Protein AF-0000000083428764 (afdb_homodimer)

Solvent-accessible surface area (backbone atoms only — not comparable to full-atom values): 16759 Å² total; per-residue (Å²): 118,67,63,62,53,50,49,50,55,54,55,62,46,47,34,44,53,50,34,41,44,72,52,39,42,38,77,45,76,45,67,37,48,21,37,23,66,87,38,45,54,89,54,87,57,80,51,72,63,34,24,31,37,29,37,24,32,53,32,72,73,62,64,59,83,54,68,11,30,37,31,34,25,46,27,56,55,39,64,92,36,73,42,70,32,27,31,64,40,44,50,76,36,50,34,50,41,91,84,68,46,79,39,74,29,50,70,27,18,24,32,39,35,33,69,19,68,90,59,37,90,34,24,80,74,72,41,64,40,42,48,52,33,51,51,26,34,46,47,26,33,64,28,52,73,93,62,46,43,76,51,68,63,54,71,59,87,86,61,53,104,119,65,63,61,54,49,50,51,54,52,53,63,45,46,35,45,53,48,34,39,44,73,52,37,41,40,76,44,74,46,67,37,47,19,37,22,66,87,39,44,55,90,54,89,56,79,52,71,63,34,24,31,36,30,37,23,33,52,32,73,73,62,63,59,83,54,67,13,30,39,30,35,24,47,28,57,54,38,66,94,36,73,40,70,31,29,30,65,40,43,51,74,34,49,34,51,40,92,85,66,46,78,39,74,29,50,69,25,19,25,32,38,35,34,69,18,69,91,58,36,92,32,24,79,75,72,40,66,40,41,47,52,32,51,51,25,33,44,47,26,33,65,29,52,74,92,63,47,44,76,51,69,63,54,70,59,85,87,59,53,103

Structure (mmCIF, N/CA/C/O backbone):
data_AF-0000000083428764-model_v1
#
loop_
_entity.id
_entity.type
_entity.pdbx_description
1 polymer 'Mitochondrial inner membrane protease subunit'
#
loop_
_atom_site.group_PDB
_atom_site.id
_atom_site.type_symbol
_atom_site.label_atom_id
_atom_site.label_alt_id
_atom_site.label_comp_id
_atom_site.label_asym_id
_atom_site.label_entity_id
_atom_site.label_seq_id
_atom_site.pdbx_PDB_ins_code
_atom_site.Cartn_x
_atom_site.Cartn_y
_atom_site.Cartn_z
_atom_site.occupancy
_atom_site.B_iso_or_equiv
_atom_site.auth_seq_id
_atom_site.auth_comp_id
_atom_site.auth_asym_id
_atom_site.auth_atom_id
_atom_site.pdbx_PDB_model_num
ATOM 1 N N . MET A 1 1 ? 41.969 14.508 -9.75 1 57.12 1 MET A N 1
ATOM 2 C CA . MET A 1 1 ? 41.812 13.211 -9.102 1 57.12 1 MET A CA 1
ATOM 3 C C . MET A 1 1 ? 40.844 13.305 -7.93 1 57.12 1 MET A C 1
ATOM 5 O O . MET A 1 1 ? 40.156 12.328 -7.605 1 57.12 1 MET A O 1
ATOM 9 N N . GLY A 1 2 ? 40.688 14.539 -7.293 1 64.94 2 GLY A N 1
ATOM 10 C CA . GLY A 1 2 ? 39.969 14.891 -6.07 1 64.94 2 GLY A CA 1
ATOM 11 C C . GLY A 1 2 ? 38.469 14.945 -6.246 1 64.94 2 GLY A C 1
ATOM 12 O O . GLY A 1 2 ? 37.719 14.461 -5.395 1 64.94 2 GLY A O 1
ATOM 13 N N . VAL A 1 3 ? 38.125 15.406 -7.422 1 78.5 3 VAL A N 1
ATOM 14 C CA . VAL A 1 3 ? 36.719 15.641 -7.695 1 78.5 3 VAL A CA 1
ATOM 15 C C . VAL A 1 3 ? 36 14.312 -7.922 1 78.5 3 VAL A C 1
ATOM 17 O O . VAL A 1 3 ? 34.906 14.078 -7.387 1 78.5 3 VAL A O 1
ATOM 20 N N . TRP A 1 4 ? 36.688 13.438 -8.625 1 79.12 4 TRP A N 1
ATO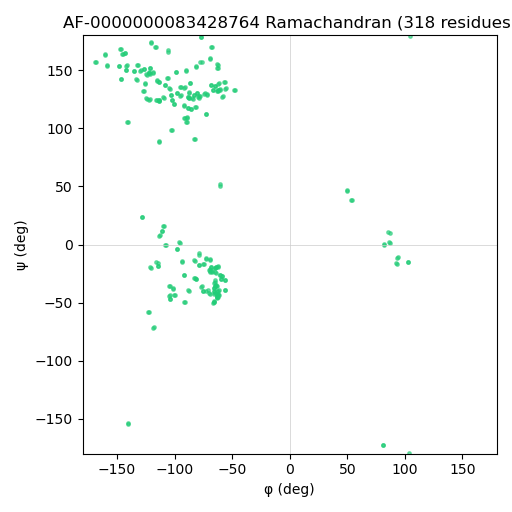M 21 C CA . TRP A 1 4 ? 36.094 12.141 -8.938 1 79.12 4 TRP A CA 1
ATOM 22 C C . TRP A 1 4 ? 35.875 11.312 -7.668 1 79.12 4 TRP A C 1
ATOM 24 O O . TRP A 1 4 ? 34.875 10.617 -7.523 1 79.12 4 TRP A O 1
ATOM 34 N N . GLN A 1 5 ? 36.844 11.367 -6.773 1 75.56 5 GLN A N 1
ATOM 35 C CA . GLN A 1 5 ? 36.75 10.633 -5.52 1 75.56 5 GLN A CA 1
ATOM 36 C C . GLN A 1 5 ? 35.594 11.164 -4.66 1 75.56 5 GLN A C 1
ATOM 38 O O . GLN A 1 5 ? 34.906 10.391 -4.012 1 75.56 5 GLN A O 1
ATOM 43 N N . ASN A 1 6 ? 35.438 12.523 -4.789 1 76.62 6 ASN A N 1
ATOM 44 C CA . ASN A 1 6 ? 34.344 13.109 -4.023 1 76.62 6 ASN A CA 1
ATOM 45 C C . ASN A 1 6 ? 32.969 12.734 -4.602 1 76.62 6 ASN A C 1
ATOM 47 O O . ASN A 1 6 ? 32.031 12.453 -3.855 1 76.62 6 ASN A O 1
ATOM 51 N N . VAL A 1 7 ? 32.938 12.734 -5.902 1 78.12 7 VAL A N 1
ATOM 52 C CA . VAL A 1 7 ? 31.688 12.367 -6.57 1 78.12 7 VAL A CA 1
ATOM 53 C C . VAL A 1 7 ? 31.328 10.922 -6.238 1 78.12 7 VAL A C 1
ATOM 55 O O . VAL A 1 7 ? 30.172 10.609 -5.953 1 78.12 7 VAL A O 1
ATOM 58 N N . ALA A 1 8 ? 32.344 10.109 -6.297 1 72.69 8 ALA A N 1
ATOM 59 C CA . ALA A 1 8 ? 32.125 8.695 -5.988 1 72.69 8 ALA A CA 1
ATOM 60 C C . ALA A 1 8 ? 31.656 8.523 -4.547 1 72.69 8 ALA A C 1
ATOM 62 O O . ALA A 1 8 ? 30.781 7.695 -4.27 1 72.69 8 ALA A O 1
ATOM 63 N N . LYS A 1 9 ? 32.25 9.234 -3.639 1 74.38 9 LYS A N 1
ATOM 64 C CA . LYS A 1 9 ? 31.844 9.156 -2.238 1 74.38 9 LYS A CA 1
ATOM 65 C C . LYS A 1 9 ? 30.391 9.586 -2.059 1 74.38 9 LYS A C 1
ATOM 67 O O . LYS A 1 9 ? 29.625 8.953 -1.32 1 74.38 9 LYS A O 1
ATOM 72 N N . VAL A 1 10 ? 30.031 10.672 -2.734 1 77.25 10 VAL A N 1
ATOM 73 C CA . VAL A 1 10 ? 28.656 11.18 -2.652 1 77.25 10 VAL A CA 1
ATOM 74 C C . VAL A 1 10 ? 27.703 10.172 -3.283 1 77.25 10 VAL A C 1
ATOM 76 O O . VAL A 1 10 ? 26.625 9.922 -2.748 1 77.25 10 VAL A O 1
ATOM 79 N N . ALA A 1 11 ? 28.125 9.57 -4.309 1 79.56 11 ALA A N 1
ATOM 80 C CA . ALA A 1 11 ? 27.297 8.602 -5.023 1 79.56 11 ALA A CA 1
ATOM 81 C C . ALA A 1 11 ? 27 7.383 -4.148 1 79.56 11 ALA A C 1
ATOM 83 O O . ALA A 1 11 ? 25.938 6.785 -4.238 1 79.56 11 ALA A O 1
ATOM 84 N N . LEU A 1 12 ? 27.953 7.066 -3.299 1 78.31 12 LEU A N 1
ATOM 85 C CA . LEU A 1 12 ? 27.781 5.902 -2.432 1 78.31 12 LEU A CA 1
ATOM 86 C C . LEU A 1 12 ? 26.703 6.156 -1.385 1 78.31 12 LEU A C 1
ATOM 88 O O . LEU A 1 12 ? 26.125 5.211 -0.84 1 78.31 12 LEU A O 1
ATOM 92 N N . TRP A 1 13 ? 26.422 7.484 -1.131 1 83.75 13 TRP A N 1
ATOM 93 C CA . TRP A 1 13 ? 25.391 7.832 -0.153 1 83.75 13 TRP A CA 1
ATOM 94 C C . TRP A 1 13 ? 24 7.777 -0.78 1 83.75 13 TRP A C 1
ATOM 96 O O . TRP A 1 13 ? 23 7.734 -0.07 1 83.75 13 TRP A O 1
ATOM 106 N N . LEU A 1 14 ? 23.938 7.727 -2.018 1 86 14 LEU A N 1
ATOM 107 C CA . LEU A 1 14 ? 22.656 7.773 -2.725 1 86 14 LEU A CA 1
ATOM 108 C C . LEU A 1 14 ? 21.797 6.566 -2.371 1 86 14 LEU A C 1
ATOM 110 O O . LEU A 1 14 ? 20.641 6.719 -1.986 1 86 14 LEU A O 1
ATOM 114 N N . PRO A 1 15 ? 22.453 5.371 -2.379 1 85.25 15 PRO A N 1
ATOM 115 C CA . PRO A 1 15 ? 21.641 4.223 -2.004 1 85.25 15 PRO A CA 1
ATOM 116 C C . PRO A 1 15 ? 21.141 4.301 -0.562 1 85.25 15 PRO A C 1
ATOM 118 O O . PRO A 1 15 ? 20.016 3.865 -0.268 1 85.25 15 PRO A O 1
ATOM 121 N N . VAL A 1 16 ? 21.859 4.793 0.288 1 85.69 16 VAL A N 1
ATOM 122 C CA . VAL A 1 16 ? 21.453 4.941 1.685 1 85.69 16 VAL A CA 1
ATOM 123 C C . VAL A 1 16 ? 20.297 5.93 1.789 1 85.69 16 VAL A C 1
ATOM 125 O O . VAL A 1 16 ? 19.312 5.66 2.475 1 85.69 16 VAL A O 1
ATOM 128 N N . GLY A 1 17 ? 20.453 7.047 1.168 1 89 17 GLY A N 1
ATOM 129 C CA . GLY A 1 17 ? 19.375 8.031 1.159 1 89 17 GLY A CA 1
ATOM 130 C C . GLY A 1 17 ? 18.062 7.484 0.621 1 89 17 GLY A C 1
ATOM 131 O O . GLY A 1 17 ? 17 7.715 1.202 1 89 17 GLY A O 1
ATOM 132 N N . VAL A 1 18 ? 18.172 6.695 -0.367 1 88 18 VAL A N 1
ATOM 133 C CA . VAL A 1 18 ? 17 6.105 -0.979 1 88 18 VAL A CA 1
ATOM 134 C C . VAL A 1 18 ? 16.375 5.09 -0.026 1 88 18 VAL A C 1
ATOM 136 O O . VAL A 1 18 ? 15.148 5.016 0.099 1 88 18 VAL A O 1
ATOM 139 N N . THR A 1 19 ? 17.219 4.332 0.576 1 86.62 19 THR A N 1
ATOM 140 C CA . THR A 1 19 ? 16.75 3.326 1.52 1 86.62 19 THR A CA 1
ATOM 141 C C . THR A 1 19 ? 16.031 3.988 2.697 1 86.62 19 THR A C 1
ATOM 143 O O . THR A 1 19 ? 14.938 3.572 3.08 1 86.62 19 THR A O 1
ATOM 146 N N . VAL A 1 20 ? 16.578 4.988 3.215 1 89.5 20 VAL A N 1
ATOM 147 C CA . VAL A 1 20 ? 15.992 5.691 4.348 1 89.5 20 VAL A CA 1
ATOM 148 C C . VAL A 1 20 ? 14.672 6.336 3.922 1 89.5 20 VAL A C 1
ATOM 150 O O . VAL A 1 20 ? 13.672 6.238 4.633 1 89.5 20 VAL A O 1
ATOM 153 N N . ASN A 1 21 ? 14.641 6.902 2.771 1 88.75 21 ASN A N 1
ATOM 154 C CA . ASN A 1 21 ? 13.438 7.535 2.238 1 88.75 21 ASN A CA 1
ATOM 155 C C . ASN A 1 21 ? 12.328 6.512 1.998 1 88.75 21 ASN A C 1
ATOM 157 O O . ASN A 1 21 ? 11.148 6.793 2.246 1 88.75 21 ASN A O 1
ATOM 161 N N . ALA A 1 22 ? 12.742 5.379 1.607 1 84.81 22 ALA A N 1
ATOM 162 C CA . ALA A 1 22 ? 11.773 4.363 1.211 1 84.81 22 ALA A CA 1
ATOM 163 C C . ALA A 1 22 ? 11.219 3.623 2.428 1 84.81 22 ALA A C 1
ATOM 165 O O . ALA A 1 22 ? 10.047 3.244 2.455 1 84.81 22 ALA A O 1
ATOM 166 N N . LEU A 1 23 ? 12.039 3.52 3.521 1 86.75 23 LEU A N 1
ATOM 167 C CA . LEU A 1 23 ? 11.656 2.557 4.547 1 86.75 23 LEU A CA 1
ATOM 168 C C . LEU A 1 23 ? 11.453 3.246 5.891 1 86.75 23 LEU A C 1
ATOM 170 O O . LEU A 1 23 ? 10.82 2.688 6.793 1 86.75 23 LEU A O 1
ATOM 174 N N . VAL A 1 24 ? 11.977 4.367 6.055 1 91.56 24 VAL A N 1
ATOM 175 C CA . VAL A 1 24 ? 11.992 4.918 7.406 1 91.56 24 VAL A CA 1
ATOM 176 C C . VAL A 1 24 ? 11.195 6.223 7.441 1 91.56 24 VAL A C 1
ATOM 178 O O . VAL A 1 24 ? 10.102 6.27 8.008 1 91.56 24 VAL A O 1
ATOM 181 N N . VAL A 1 25 ? 11.766 7.25 6.828 1 94.12 25 VAL A N 1
ATOM 182 C CA . VAL A 1 25 ? 11.125 8.562 6.832 1 94.12 25 VAL A CA 1
ATOM 183 C C . VAL A 1 25 ? 11.18 9.172 5.434 1 94.12 25 VAL A C 1
ATOM 185 O O . VAL A 1 25 ? 12.109 8.898 4.672 1 94.12 25 VAL A O 1
ATOM 188 N N . SER A 1 26 ? 10.188 9.961 5.109 1 94.69 26 SER A N 1
ATOM 189 C CA . SER A 1 26 ? 10.172 10.688 3.844 1 94.69 26 SER A CA 1
ATOM 190 C C . SER A 1 26 ? 9.516 12.055 4 1 94.69 26 SER A C 1
ATOM 192 O O . SER A 1 26 ? 8.953 12.359 5.055 1 94.69 26 SER A O 1
ATOM 194 N N . LEU A 1 27 ? 9.742 12.883 3.043 1 94.31 27 LEU A N 1
ATOM 195 C CA . LEU A 1 27 ? 9.094 14.188 2.971 1 94.31 27 LEU A CA 1
ATOM 196 C C . LEU A 1 27 ? 8.023 14.203 1.886 1 94.31 27 LEU A C 1
ATOM 198 O O . LEU A 1 27 ? 8.18 13.578 0.838 1 94.31 27 LEU A O 1
ATOM 202 N N . ALA A 1 28 ? 6.969 14.906 2.201 1 94.5 28 ALA A N 1
A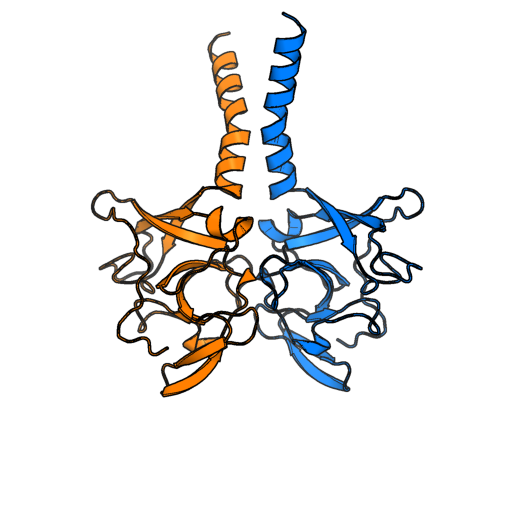TOM 203 C CA . ALA A 1 28 ? 5.91 15.039 1.199 1 94.5 28 ALA A CA 1
ATOM 204 C C . ALA A 1 28 ? 5.305 16.438 1.22 1 94.5 28 ALA A C 1
ATOM 206 O O . ALA A 1 28 ? 5.301 17.109 2.258 1 94.5 28 ALA A O 1
ATOM 207 N N . SER A 1 29 ? 4.848 16.828 0.054 1 94.81 29 SER A N 1
ATOM 208 C CA . SER A 1 29 ? 4.105 18.078 -0.072 1 94.81 29 SER A CA 1
ATOM 209 C C . SER A 1 29 ? 2.6 17.828 0.005 1 94.81 29 SER A C 1
ATOM 211 O O . SER A 1 29 ? 2.09 16.875 -0.58 1 94.81 29 SER A O 1
ATOM 213 N N . VAL A 1 30 ? 1.971 18.609 0.714 1 92.88 30 VAL A N 1
ATOM 214 C CA . VAL A 1 30 ? 0.531 18.453 0.893 1 92.88 30 VAL A CA 1
ATOM 215 C C . VAL A 1 30 ? -0.21 19.484 0.029 1 92.88 30 VAL A C 1
ATOM 217 O O . VAL A 1 30 ? 0.112 20.672 0.048 1 92.88 30 VAL A O 1
ATOM 220 N N . LYS A 1 31 ? -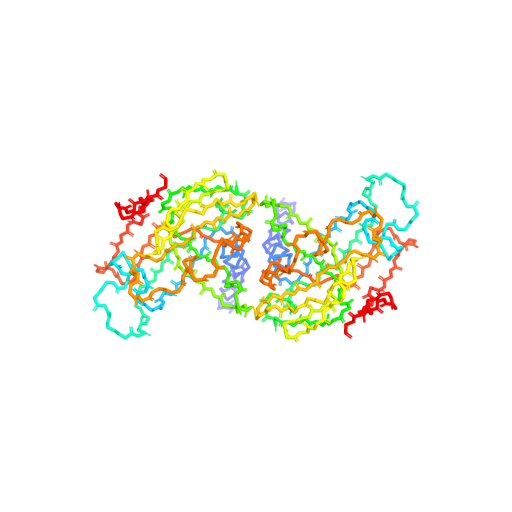1.105 18.969 -0.701 1 90.81 31 LYS A N 1
ATOM 221 C CA . LYS A 1 31 ? -1.935 19.828 -1.54 1 90.81 31 LYS A CA 1
ATOM 222 C C . LYS A 1 31 ? -3.389 19.812 -1.077 1 90.81 31 LYS A C 1
ATOM 224 O O . LYS A 1 31 ? -3.916 18.766 -0.708 1 90.81 31 LYS A O 1
ATOM 229 N N . GLY A 1 32 ? -3.977 20.969 -1.118 1 88.31 32 GLY A N 1
ATOM 230 C CA . GLY A 1 32 ? -5.41 21.031 -0.88 1 88.31 32 GLY A CA 1
ATOM 231 C C . GLY A 1 32 ? -5.766 21.547 0.498 1 88.31 32 GLY A C 1
ATOM 232 O O . GLY A 1 32 ? -4.879 21.891 1.284 1 88.31 32 GLY A O 1
ATOM 233 N N . ARG A 1 33 ? -7.152 21.625 0.799 1 90.88 33 ARG A N 1
ATOM 234 C CA . ARG A 1 33 ? -7.652 22.266 2.008 1 90.88 33 ARG A CA 1
ATOM 235 C C . ARG A 1 33 ? -8.297 21.25 2.943 1 90.88 33 ARG A C 1
ATOM 237 O O . ARG A 1 33 ? -8.844 21.625 3.984 1 90.88 33 ARG A O 1
ATOM 244 N N . SER A 1 34 ? -8.164 20.016 2.59 1 92 34 SER A N 1
ATOM 245 C CA . SER A 1 34 ? -8.961 19.016 3.279 1 92 34 SER A CA 1
ATOM 246 C C . SER A 1 34 ? -8.531 18.875 4.738 1 92 34 SER A C 1
ATOM 248 O O . SER A 1 34 ? -9.328 18.453 5.582 1 92 34 SER A O 1
ATOM 250 N N . MET A 1 35 ? -7.309 19.25 5.047 1 94.69 35 MET A N 1
ATOM 251 C CA . MET A 1 35 ? -6.801 19.047 6.398 1 94.69 35 MET A CA 1
ATOM 252 C C . MET A 1 35 ? -6.66 20.375 7.137 1 94.69 35 MET A C 1
ATOM 254 O O . MET A 1 35 ? -5.98 20.453 8.164 1 94.69 35 MET A O 1
ATOM 258 N N . GLN A 1 36 ? -7.281 21.391 6.633 1 92.5 36 GLN A N 1
ATOM 259 C CA . GLN A 1 36 ? -7.285 22.672 7.34 1 92.5 36 GLN A CA 1
ATOM 260 C C . GLN A 1 36 ? -8.102 22.578 8.625 1 92.5 36 GLN A C 1
ATOM 262 O O . GLN A 1 36 ? -9.117 21.875 8.68 1 92.5 36 GLN A O 1
ATOM 267 N N . PRO A 1 37 ? -7.602 23.156 9.703 1 91.94 37 PRO A N 1
ATOM 268 C CA . PRO A 1 37 ? -6.5 24.109 9.773 1 91.94 37 PRO A CA 1
ATOM 269 C C . PRO A 1 37 ? -5.164 23.453 10.133 1 91.94 37 PRO A C 1
ATOM 271 O O . PRO A 1 37 ? -4.145 24.141 10.227 1 91.94 37 PRO A O 1
ATOM 274 N N . VAL A 1 38 ? -5.141 22.188 10.406 1 91.06 38 VAL A N 1
ATOM 275 C CA . VAL A 1 38 ? -3.928 21.531 10.875 1 91.06 38 VAL A CA 1
ATOM 276 C C . VAL A 1 38 ? -2.838 21.625 9.812 1 91.06 38 VAL A C 1
ATOM 278 O O . VAL A 1 38 ? -1.678 21.906 10.125 1 91.06 38 VAL A O 1
ATOM 281 N N . LEU A 1 39 ? -3.27 21.453 8.547 1 92.81 39 LEU A N 1
ATOM 282 C CA . LEU A 1 39 ? -2.359 21.594 7.418 1 92.81 39 LEU A CA 1
ATOM 283 C C . LEU A 1 39 ? -2.883 22.625 6.422 1 92.81 39 LEU A C 1
ATOM 285 O O . LEU A 1 39 ? -4.094 22.75 6.234 1 92.81 39 LEU A O 1
ATOM 289 N N . ASN A 1 40 ? -1.95 23.344 5.789 1 93.62 40 ASN A N 1
ATOM 290 C CA . ASN A 1 40 ? -2.291 24.312 4.762 1 93.62 40 ASN A CA 1
ATOM 291 C C . ASN A 1 40 ? -3.311 25.328 5.273 1 93.62 40 ASN A C 1
ATOM 293 O O . ASN A 1 40 ? -4.289 25.641 4.59 1 93.62 40 ASN A O 1
ATOM 297 N N . ASN A 1 41 ? -3.098 25.672 6.512 1 89.44 41 ASN A N 1
ATOM 298 C CA . ASN A 1 41 ? -4.02 26.625 7.121 1 89.44 41 ASN A CA 1
ATOM 299 C C . ASN A 1 41 ? -4.043 27.938 6.355 1 89.44 41 ASN A C 1
ATOM 301 O O . ASN A 1 41 ? -2.992 28.5 6.051 1 89.44 41 ASN A O 1
ATOM 305 N N . GLY A 1 42 ? -5.258 28.328 6.004 1 86.62 42 GLY A N 1
ATOM 306 C CA . GLY A 1 42 ? -5.438 29.656 5.441 1 86.62 42 GLY A CA 1
ATOM 307 C C . GLY A 1 42 ? -5.246 29.703 3.938 1 86.62 42 GLY A C 1
ATOM 308 O O . GLY A 1 42 ? -5.309 30.766 3.328 1 86.62 42 GLY A O 1
ATOM 309 N N . LEU A 1 43 ? -4.98 28.594 3.352 1 86.62 43 LEU A N 1
ATOM 310 C CA . LEU A 1 43 ? -4.766 28.594 1.908 1 86.62 43 LEU A CA 1
ATOM 311 C C . LEU A 1 43 ? -6.09 28.438 1.164 1 86.62 43 LEU A C 1
ATOM 313 O O . LEU A 1 43 ? -6.988 27.734 1.624 1 86.62 43 LEU A O 1
ATOM 317 N N . LYS A 1 44 ? -6.391 29.188 0.243 1 81.81 44 LYS A N 1
ATOM 318 C CA . LYS A 1 44 ? -7.664 29.203 -0.477 1 81.81 44 LYS A CA 1
ATOM 319 C C . LYS A 1 44 ? -7.633 28.234 -1.66 1 81.81 44 LYS A C 1
ATOM 321 O O . LYS A 1 44 ? -8.672 27.719 -2.07 1 81.81 44 LYS A O 1
ATOM 326 N N . GLN A 1 45 ? -6.504 28.125 -2.408 1 73.75 45 GLN A N 1
ATOM 327 C CA . GLN A 1 45 ? -6.461 27.312 -3.613 1 73.75 45 GLN A CA 1
ATOM 328 C C . GLN A 1 45 ? -5.672 26.016 -3.377 1 73.75 45 GLN A C 1
ATOM 330 O O . GLN A 1 45 ? -5.141 25.797 -2.285 1 73.75 45 GLN A O 1
ATOM 335 N N . ASP A 1 46 ? -5.832 25.125 -4.297 1 74 46 ASP A N 1
ATOM 336 C CA . ASP A 1 46 ? -5.047 23.891 -4.277 1 74 46 ASP A CA 1
ATOM 337 C C . ASP A 1 46 ? -3.553 24.188 -4.375 1 74 46 ASP A C 1
ATOM 339 O O . ASP A 1 46 ? -2.852 23.609 -5.203 1 74 46 ASP A O 1
ATOM 343 N N . THR A 1 47 ? -3.148 25.094 -3.465 1 79.81 47 THR A N 1
ATOM 344 C CA . THR A 1 47 ? -1.729 25.422 -3.432 1 79.81 47 THR A CA 1
ATOM 345 C C . THR A 1 47 ? -0.966 24.453 -2.533 1 79.81 47 THR A C 1
ATOM 347 O O . THR A 1 47 ? -1.507 23.969 -1.538 1 79.81 47 THR A O 1
ATOM 350 N N . VAL A 1 48 ? 0.188 24.094 -3.027 1 81.88 48 VAL A N 1
ATOM 351 C CA . VAL A 1 48 ? 1.098 23.234 -2.27 1 81.88 48 VAL A CA 1
ATOM 352 C C . VAL A 1 48 ? 2.012 24.109 -1.4 1 81.88 48 VAL A C 1
ATOM 354 O O . VAL A 1 48 ? 2.801 24.891 -1.917 1 81.88 48 VAL A O 1
ATOM 357 N N . ARG A 1 49 ? 1.741 24.031 -0.051 1 83.75 49 ARG A N 1
ATOM 358 C CA . ARG A 1 49 ? 2.611 24.828 0.803 1 83.75 49 ARG A CA 1
ATOM 359 C C . ARG A 1 49 ? 3.318 23.953 1.836 1 83.75 49 ARG A C 1
ATOM 361 O O . ARG A 1 49 ? 4.547 23.891 1.861 1 83.75 49 ARG A O 1
ATOM 368 N N . ASP A 1 50 ? 2.57 23.297 2.586 1 93.31 50 ASP A N 1
ATOM 369 C CA . ASP A 1 50 ? 3.137 22.578 3.725 1 93.31 50 ASP A CA 1
ATOM 370 C C . ASP A 1 50 ? 3.875 21.312 3.273 1 93.31 50 ASP A C 1
ATOM 372 O O . ASP A 1 50 ? 3.383 20.578 2.422 1 93.31 50 ASP A O 1
ATOM 376 N N . ARG A 1 51 ? 5.059 21.203 3.742 1 96.19 51 ARG A N 1
ATOM 377 C CA . ARG A 1 51 ? 5.805 19.953 3.635 1 96.19 51 ARG A CA 1
ATOM 378 C C . ARG A 1 51 ? 5.844 19.219 4.973 1 96.19 51 ARG A C 1
ATOM 380 O O . ARG A 1 51 ? 6.082 19.828 6.016 1 96.19 51 ARG A O 1
ATOM 387 N N . VAL A 1 52 ? 5.582 17.953 4.863 1 97 52 VAL A N 1
ATOM 388 C CA . VAL A 1 52 ? 5.414 17.203 6.109 1 97 52 VAL A CA 1
ATOM 389 C C . VAL A 1 52 ? 6.426 16.062 6.176 1 97 52 VAL A C 1
ATOM 391 O O . VAL A 1 52 ? 6.84 15.531 5.141 1 97 52 VAL A O 1
ATOM 394 N N . LEU A 1 53 ? 6.816 15.805 7.32 1 97.44 53 LEU A N 1
ATOM 395 C CA . LEU A 1 53 ? 7.656 14.648 7.617 1 97.44 53 LEU A CA 1
ATOM 396 C C . LEU A 1 53 ? 6.801 13.414 7.883 1 97.44 53 LEU A C 1
ATOM 398 O O . LEU A 1 53 ? 5.918 13.438 8.742 1 97.44 53 LEU A O 1
ATOM 402 N N . LEU A 1 54 ? 7.129 12.398 7.137 1 97.38 54 LEU A N 1
ATOM 403 C CA . LEU A 1 54 ? 6.328 11.188 7.211 1 97.38 54 LEU A CA 1
ATOM 404 C C . LEU A 1 54 ? 7.102 10.062 7.887 1 97.38 54 LEU A C 1
ATOM 406 O O . LEU A 1 54 ? 8.25 9.789 7.527 1 97.38 54 LEU A O 1
ATOM 410 N N . ASP A 1 55 ? 6.5 9.508 8.883 1 97.12 55 ASP A N 1
ATOM 411 C CA . ASP A 1 55 ? 7.031 8.32 9.539 1 97.12 55 ASP A CA 1
ATOM 412 C C . ASP A 1 55 ? 6.496 7.047 8.883 1 97.12 55 ASP A C 1
ATOM 414 O O . ASP A 1 55 ? 5.367 6.633 9.148 1 97.12 55 ASP A O 1
ATOM 418 N N . LYS A 1 56 ? 7.281 6.367 8.125 1 94.25 56 LYS A N 1
ATOM 419 C CA . LYS A 1 56 ? 6.883 5.152 7.414 1 94.25 56 LYS A CA 1
ATOM 420 C C . LYS A 1 56 ? 7.184 3.908 8.242 1 94.25 56 LYS A C 1
ATOM 422 O O . LYS A 1 56 ? 6.504 2.889 8.109 1 94.25 56 LYS A O 1
ATOM 427 N N . PHE A 1 57 ? 8.094 4.008 9.055 1 92.12 57 PHE A N 1
ATOM 428 C CA . PHE A 1 57 ? 8.562 2.869 9.828 1 92.12 57 PHE A CA 1
ATOM 429 C C . PHE A 1 57 ? 7.484 2.383 10.789 1 92.12 57 PHE A C 1
ATOM 431 O O . PHE A 1 57 ? 7.195 1.187 10.852 1 92.12 57 PHE A O 1
ATOM 438 N N . SER A 1 58 ? 6.91 3.283 11.531 1 91.25 58 SER A N 1
ATOM 439 C CA . SER A 1 58 ? 5.879 2.934 12.5 1 91.25 58 SER A CA 1
ATOM 440 C C . SER A 1 58 ? 4.688 2.264 11.828 1 91.25 58 SER A C 1
ATOM 442 O O . SER A 1 58 ? 4.012 1.426 12.43 1 91.25 58 SER A O 1
ATOM 444 N N . VAL A 1 59 ? 4.438 2.613 10.586 1 90.38 59 VAL A N 1
ATOM 445 C CA . VAL A 1 59 ? 3.25 2.115 9.898 1 90.38 59 VAL A CA 1
ATOM 446 C C . VAL A 1 59 ? 3.588 0.829 9.148 1 90.38 59 VAL A C 1
ATOM 448 O O . VAL A 1 59 ? 2.914 -0.191 9.32 1 90.38 59 VAL A O 1
ATOM 451 N N . GLN A 1 60 ? 4.637 0.817 8.391 1 84.5 60 GLN A N 1
ATOM 452 C CA . GLN A 1 60 ? 4.926 -0.284 7.48 1 84.5 60 GLN A CA 1
ATOM 453 C C . GLN A 1 60 ? 5.582 -1.45 8.211 1 84.5 60 GLN A C 1
ATOM 455 O O . GLN A 1 60 ? 5.398 -2.609 7.836 1 84.5 60 GLN A O 1
ATOM 460 N N . VAL A 1 61 ? 6.309 -1.127 9.266 1 82.75 61 VAL A N 1
ATOM 461 C CA . VAL A 1 61 ? 7.051 -2.186 9.945 1 82.75 61 VAL A CA 1
ATOM 462 C C . VAL A 1 61 ? 6.348 -2.551 11.25 1 82.75 61 VAL A C 1
ATOM 464 O O . VAL A 1 61 ? 6.113 -3.729 11.531 1 82.75 61 VAL A O 1
ATOM 467 N N . ARG A 1 62 ? 5.938 -1.544 11.969 1 86.88 62 ARG A N 1
ATOM 468 C CA . ARG A 1 62 ? 5.383 -1.812 13.289 1 86.88 62 ARG A CA 1
ATOM 469 C C . ARG A 1 62 ? 3.865 -1.949 13.227 1 86.88 62 ARG A C 1
ATOM 471 O O . ARG A 1 62 ? 3.242 -2.439 14.172 1 86.88 62 ARG A O 1
ATOM 478 N N . HIS A 1 63 ? 3.295 -1.539 12.156 1 88.75 63 HIS A N 1
ATOM 479 C CA . HIS A 1 63 ? 1.849 -1.599 11.984 1 88.75 63 HIS A CA 1
ATOM 480 C C . HIS A 1 63 ? 1.128 -0.993 13.188 1 88.75 63 HIS A C 1
ATOM 482 O O . HIS A 1 63 ? 0.188 -1.59 13.719 1 88.75 63 HIS A O 1
ATOM 488 N N . CYS A 1 64 ? 1.578 0.114 13.578 1 89.69 64 CYS A N 1
ATOM 489 C CA . CYS A 1 64 ? 0.984 0.838 14.695 1 89.69 64 CYS A CA 1
ATOM 490 C C . CYS A 1 64 ? 0.082 1.962 14.195 1 89.69 64 CYS A C 1
ATOM 492 O O . CYS A 1 64 ? 0.527 2.84 13.461 1 89.69 64 CYS A O 1
ATOM 494 N N . TYR A 1 65 ? -1.177 1.859 14.594 1 92.62 65 TYR A N 1
ATOM 495 C CA . TYR A 1 65 ? -2.178 2.865 14.25 1 92.62 65 TYR A CA 1
ATOM 496 C C . TYR A 1 65 ? -2.891 3.367 15.5 1 92.62 65 TYR A C 1
ATOM 498 O O . TYR A 1 65 ? -3.248 2.578 16.375 1 92.62 65 TYR A O 1
ATOM 506 N N . GLU A 1 66 ? -3.012 4.594 15.633 1 94.25 66 GLU A N 1
ATOM 507 C CA . GLU A 1 66 ? -3.756 5.188 16.734 1 94.25 66 GLU A CA 1
ATOM 508 C C . GLU A 1 66 ? -4.824 6.152 16.234 1 94.25 66 GLU A C 1
ATOM 510 O O . GLU A 1 66 ? -4.582 6.922 15.305 1 94.25 66 GLU A O 1
ATOM 515 N N . ARG A 1 67 ? -5.965 6.031 16.906 1 95.56 67 ARG A N 1
ATOM 516 C CA . ARG A 1 67 ? -6.992 7.012 16.578 1 95.56 67 ARG A CA 1
ATOM 517 C C . ARG A 1 67 ? -6.465 8.438 16.766 1 95.56 67 ARG A C 1
ATOM 519 O O . ARG A 1 67 ? -5.766 8.727 17.734 1 95.56 67 ARG A O 1
ATOM 526 N N . GLY A 1 68 ? -6.727 9.273 15.805 1 96.44 68 GLY A N 1
ATOM 527 C CA . GLY A 1 68 ? -6.285 10.656 15.875 1 96.44 68 GLY A CA 1
ATOM 528 C C . GLY A 1 68 ? -5.07 10.938 15.016 1 96.44 68 GLY A C 1
ATOM 529 O O . GLY A 1 68 ? -4.754 12.094 14.734 1 96.44 68 GLY A O 1
ATOM 530 N N . ASP A 1 69 ? -4.422 9.898 14.594 1 96.88 69 ASP A N 1
ATOM 531 C CA . ASP A 1 69 ? -3.246 10.062 13.742 1 96.88 69 ASP A CA 1
ATOM 532 C C . ASP A 1 69 ? -3.615 10.727 12.422 1 96.88 69 ASP A C 1
ATOM 534 O O . ASP A 1 69 ? -4.676 10.453 11.852 1 96.88 69 ASP A O 1
ATOM 538 N N . VAL A 1 70 ? -2.773 11.633 12 1 97.56 70 VAL A N 1
ATOM 539 C CA . VAL A 1 70 ? -2.848 12.086 10.617 1 97.56 70 VAL A CA 1
ATOM 540 C C . VAL A 1 70 ? -1.996 11.188 9.727 1 97.56 70 VAL A C 1
ATOM 542 O O . VAL A 1 70 ? -0.807 10.992 9.992 1 97.56 70 VAL A O 1
ATOM 545 N N . VAL A 1 71 ? -2.635 10.664 8.664 1 97.69 71 VAL A N 1
ATOM 546 C CA . VAL A 1 71 ? -1.947 9.625 7.898 1 97.69 71 VAL A CA 1
ATOM 547 C C . VAL A 1 71 ? -2.029 9.938 6.41 1 97.69 71 VAL A C 1
ATOM 549 O O . VAL A 1 71 ? -2.932 10.648 5.965 1 97.69 71 VAL A O 1
ATOM 552 N N . VAL A 1 72 ? -1.068 9.43 5.711 1 97.19 72 VAL A N 1
ATOM 553 C CA . VAL A 1 72 ? -1.083 9.398 4.254 1 97.19 72 VAL A CA 1
ATOM 554 C C . VAL A 1 72 ? -1.452 8 3.77 1 97.19 72 VAL A C 1
ATOM 556 O O . VAL A 1 72 ? -0.847 7.012 4.191 1 97.19 72 VAL A O 1
ATOM 559 N N . LEU A 1 73 ? -2.471 7.922 2.967 1 96.75 73 LEU A N 1
ATOM 560 C CA . LEU A 1 73 ? -2.902 6.621 2.465 1 96.75 73 LEU A CA 1
ATOM 561 C C . LEU A 1 73 ? -3.059 6.652 0.947 1 96.75 73 LEU A C 1
ATOM 563 O O . LEU A 1 73 ? -3.33 7.703 0.366 1 96.75 73 LEU A O 1
ATOM 567 N N . ALA A 1 74 ? -2.832 5.512 0.329 1 95.38 74 ALA A N 1
ATOM 568 C CA . ALA A 1 74 ? -3.133 5.379 -1.094 1 95.38 74 ALA A CA 1
ATOM 569 C C . ALA A 1 74 ? -4.633 5.5 -1.35 1 95.38 74 ALA A C 1
ATOM 571 O O . ALA A 1 74 ? -5.441 4.957 -0.594 1 95.38 74 ALA A O 1
ATOM 572 N N . SER A 1 75 ? -4.969 6.23 -2.365 1 95.06 75 SER A N 1
ATOM 573 C CA . SER A 1 75 ? -6.379 6.461 -2.67 1 95.06 75 SER A CA 1
ATOM 574 C C . SER A 1 75 ? -7.09 5.152 -3.01 1 95.06 75 SER A C 1
ATOM 576 O O . SER A 1 75 ? -6.586 4.355 -3.801 1 95.06 75 SER A O 1
ATOM 578 N N . PRO A 1 76 ? -8.242 4.922 -2.416 1 93.5 76 PRO A N 1
ATOM 579 C CA . PRO A 1 76 ? -9.016 3.725 -2.762 1 93.5 76 PRO A CA 1
ATOM 580 C C . PRO A 1 76 ? -9.672 3.826 -4.137 1 93.5 76 PRO A C 1
ATOM 582 O O . PRO A 1 76 ? -10.148 2.82 -4.672 1 93.5 76 PRO A O 1
ATOM 585 N N . GLU A 1 77 ? -9.656 5.016 -4.699 1 91.81 77 GLU A N 1
ATOM 586 C CA . GLU A 1 77 ? -10.422 5.23 -5.922 1 91.81 77 GLU A CA 1
ATOM 587 C C . GLU A 1 77 ? -9.508 5.57 -7.098 1 91.81 77 GLU A C 1
ATOM 589 O O . GLU A 1 77 ? -9.938 5.535 -8.25 1 91.81 77 GLU A O 1
ATOM 594 N N . ALA A 1 78 ? -8.305 5.898 -6.738 1 89.19 78 ALA A N 1
ATOM 595 C CA . ALA A 1 78 ? -7.375 6.309 -7.793 1 89.19 78 ALA A CA 1
ATOM 596 C C . ALA A 1 78 ? -5.973 5.766 -7.527 1 89.19 78 ALA A C 1
ATOM 598 O O . ALA A 1 78 ? -5.219 6.34 -6.738 1 89.19 78 ALA A O 1
ATOM 599 N N . ALA A 1 79 ? -5.684 4.758 -8.32 1 82.94 79 ALA A N 1
ATOM 600 C CA . ALA A 1 79 ? -4.375 4.133 -8.141 1 82.94 79 ALA A CA 1
ATOM 601 C C . ALA A 1 79 ? -3.248 5.137 -8.383 1 82.94 79 ALA A C 1
ATOM 603 O O . ALA A 1 79 ? -3.299 5.918 -9.328 1 82.94 79 ALA A O 1
ATOM 604 N N . GLY A 1 80 ? -2.285 5.152 -7.473 1 86.44 80 GLY A N 1
ATOM 605 C CA . GLY A 1 80 ? -1.119 6.008 -7.625 1 86.44 80 GLY A CA 1
ATOM 606 C C . GLY A 1 80 ? -1.268 7.348 -6.93 1 86.44 80 GLY A C 1
ATOM 607 O O . GLY A 1 80 ? -0.319 8.133 -6.875 1 86.44 80 GLY A O 1
ATOM 608 N N . GLN A 1 81 ? -2.463 7.602 -6.508 1 91.69 81 GLN A N 1
ATOM 609 C CA . GLN A 1 81 ? -2.693 8.852 -5.789 1 91.69 81 GLN A CA 1
ATOM 610 C C . GLN A 1 81 ? -2.705 8.625 -4.281 1 91.69 81 GLN A C 1
ATOM 612 O O . GLN A 1 81 ? -3.102 7.555 -3.812 1 91.69 81 GLN A O 1
ATOM 617 N N . TYR A 1 82 ? -2.252 9.648 -3.613 1 94.62 82 TYR A N 1
ATOM 618 C CA . TYR A 1 82 ? -2.223 9.562 -2.156 1 94.62 82 TYR A CA 1
ATOM 619 C C . TYR A 1 82 ? -3.104 10.641 -1.53 1 94.62 82 TYR A C 1
ATOM 621 O O . TYR A 1 82 ? -3.26 11.727 -2.09 1 94.62 82 TYR A O 1
ATOM 629 N N . LEU A 1 83 ? -3.635 10.297 -0.449 1 95.94 83 LEU A N 1
ATOM 630 C CA . LEU A 1 83 ? -4.477 11.203 0.326 1 95.94 83 LEU A CA 1
ATOM 631 C C . LEU A 1 83 ? -3.918 11.398 1.731 1 95.94 83 LEU A C 1
ATOM 633 O O . LEU A 1 83 ? -3.193 10.539 2.238 1 95.94 83 LEU A O 1
ATOM 637 N N . ILE A 1 84 ? -4.215 12.539 2.266 1 96.38 84 ILE A N 1
ATOM 638 C CA . ILE A 1 84 ? -3.887 12.805 3.662 1 96.38 84 ILE A CA 1
ATOM 639 C C . ILE A 1 84 ? -5.168 13 4.465 1 96.38 84 ILE A C 1
ATOM 641 O O . ILE A 1 84 ? -6.047 13.773 4.062 1 96.38 84 ILE A O 1
ATOM 645 N N . LYS A 1 85 ? -5.336 12.234 5.504 1 96.81 85 LYS A N 1
ATOM 646 C CA . LYS A 1 85 ? -6.555 12.234 6.309 1 96.81 85 LYS A CA 1
ATOM 647 C C . LYS A 1 85 ? -6.242 11.945 7.773 1 96.81 85 LYS A C 1
ATOM 649 O O . LYS A 1 85 ? -5.121 11.562 8.109 1 96.81 85 LYS A O 1
ATOM 654 N N . ARG A 1 86 ? -7.215 12.156 8.617 1 97.19 86 ARG A N 1
ATOM 655 C CA . ARG A 1 86 ? -7.109 11.781 10.023 1 97.19 86 ARG A CA 1
ATOM 656 C C . ARG A 1 86 ? -7.781 10.445 10.289 1 97.19 86 ARG A C 1
ATOM 658 O O . ARG A 1 86 ? -8.906 10.211 9.852 1 97.19 86 ARG A O 1
ATOM 665 N N . LEU A 1 87 ? -7.031 9.578 10.969 1 97.31 87 LEU A N 1
ATOM 666 C CA . LEU A 1 87 ? -7.566 8.289 11.383 1 97.31 87 LEU A CA 1
ATOM 667 C C . LEU A 1 87 ? -8.562 8.453 12.523 1 97.31 87 LEU A C 1
ATOM 669 O O . LEU A 1 87 ? -8.172 8.711 13.664 1 97.31 87 LEU A O 1
ATOM 673 N N . VAL A 1 88 ? -9.812 8.188 12.258 1 97.19 88 VAL A N 1
ATOM 674 C CA . VAL A 1 88 ? -10.867 8.516 13.219 1 97.19 88 VAL A CA 1
ATOM 675 C C . VAL A 1 88 ? -11.289 7.25 13.961 1 97.19 88 VAL A C 1
ATOM 677 O O . VAL A 1 88 ? -11.586 7.301 15.156 1 97.19 88 VAL A O 1
ATOM 680 N N . ALA A 1 89 ? -11.328 6.156 13.258 1 97.44 89 ALA A N 1
ATOM 681 C CA . ALA A 1 89 ? -11.836 4.926 13.867 1 97.44 89 ALA A CA 1
ATOM 682 C C . ALA A 1 89 ? -11.133 3.701 13.281 1 97.44 89 ALA A C 1
ATOM 684 O O . ALA A 1 89 ? -10.633 3.74 12.156 1 97.44 89 ALA A O 1
ATOM 685 N N . LEU A 1 90 ? -11.109 2.678 14.109 1 96.31 90 LEU A N 1
ATOM 686 C CA . LEU A 1 90 ? -10.484 1.414 13.742 1 96.31 90 LEU A CA 1
ATOM 687 C C . LEU A 1 90 ? -11.492 0.272 13.789 1 96.31 90 LEU A C 1
ATOM 689 O O . LEU A 1 90 ? -12.641 0.469 14.195 1 96.31 90 LEU A O 1
ATOM 693 N N . GLN A 1 91 ? -10.977 -0.875 13.328 1 95.31 91 GLN A N 1
ATOM 694 C CA . GLN A 1 91 ? -11.836 -2.055 13.266 1 95.31 91 GLN A CA 1
ATOM 695 C C . GLN A 1 91 ? -12.602 -2.25 14.578 1 95.31 91 GLN A C 1
ATOM 697 O O . GLN A 1 91 ? -12.023 -2.133 15.656 1 95.31 91 GLN A O 1
ATOM 702 N N . GLY A 1 92 ? -13.891 -2.5 14.453 1 95.06 92 GLY A N 1
ATOM 703 C CA . GLY A 1 92 ? -14.711 -2.762 15.625 1 95.06 92 GLY A CA 1
ATOM 704 C C . GLY A 1 92 ? -15.375 -1.517 16.188 1 95.06 92 GLY A C 1
ATOM 705 O O . GLY A 1 92 ? -16.328 -1.608 16.953 1 95.06 92 GLY A O 1
ATOM 706 N N . ASP A 1 93 ? -14.938 -0.365 15.812 1 95.94 93 ASP A N 1
ATOM 707 C CA . ASP A 1 93 ? -15.555 0.884 16.266 1 95.94 93 ASP A CA 1
ATOM 708 C C . ASP A 1 93 ? -16.844 1.161 15.5 1 95.94 93 ASP A C 1
ATOM 710 O O . ASP A 1 93 ? -17.062 0.643 14.406 1 95.94 93 ASP A O 1
ATOM 714 N N . VAL A 1 94 ? -17.703 1.965 16.125 1 96.69 94 VAL A N 1
ATOM 715 C CA . VAL A 1 94 ? -18.891 2.488 15.484 1 96.69 94 VAL A CA 1
ATOM 716 C C . VAL A 1 94 ? -18.781 4.004 15.32 1 96.69 94 VAL A C 1
ATOM 718 O O . VAL A 1 94 ? -18.531 4.719 16.297 1 96.69 94 VAL A O 1
ATOM 721 N N . VAL A 1 95 ? -18.922 4.414 14.109 1 95.38 95 VAL A N 1
ATOM 722 C CA . VAL A 1 95 ? -18.797 5.84 13.82 1 95.38 95 VAL A CA 1
ATOM 723 C C . VAL A 1 95 ? -20.141 6.379 13.328 1 95.38 95 VAL A C 1
ATOM 725 O O . VAL A 1 95 ? -20.875 5.676 12.633 1 95.38 95 VAL A O 1
ATOM 728 N N . THR A 1 96 ? -20.453 7.582 13.758 1 94.38 96 THR A N 1
ATOM 729 C CA . THR A 1 96 ? -21.594 8.281 13.18 1 94.38 96 THR A CA 1
ATOM 730 C C . THR A 1 96 ? -21.172 9.094 11.953 1 94.38 96 THR A C 1
ATOM 732 O O . THR A 1 96 ? -20.375 10.016 12.062 1 94.38 96 THR A O 1
ATOM 735 N N . ASP A 1 97 ? -21.719 8.734 10.844 1 92.38 97 ASP A N 1
ATOM 736 C CA . ASP A 1 97 ? -21.297 9.414 9.625 1 92.38 97 ASP A CA 1
ATOM 737 C C . ASP A 1 97 ? -21.938 10.797 9.508 1 92.38 97 ASP A C 1
ATOM 739 O O . ASP A 1 97 ? -22.656 11.227 10.414 1 92.38 97 ASP A O 1
ATOM 743 N N . SER A 1 98 ? -21.594 11.531 8.414 1 90.25 98 SER A N 1
ATOM 744 C CA . SER A 1 98 ? -22.031 12.914 8.234 1 90.25 98 SER A CA 1
ATOM 745 C C . SER A 1 98 ? -23.562 12.992 8.148 1 90.25 98 SER A C 1
ATOM 747 O O . SER A 1 98 ? -24.141 14.055 8.383 1 90.25 98 SER A O 1
ATOM 749 N N . ASN A 1 99 ? -24.203 11.898 7.871 1 92.31 99 ASN A N 1
ATOM 750 C CA . ASN A 1 99 ? -25.656 11.859 7.781 1 92.31 99 ASN A CA 1
ATOM 751 C C . ASN A 1 99 ? -26.281 11.398 9.094 1 92.31 99 ASN A C 1
ATOM 753 O O . ASN A 1 99 ? -27.5 11.18 9.164 1 92.31 99 ASN A O 1
ATOM 757 N N . GLY A 1 100 ? -25.531 11.164 10.039 1 92.81 100 GLY A N 1
ATOM 758 C CA . GLY A 1 100 ? -26.016 10.75 11.344 1 92.81 100 GLY A CA 1
ATOM 759 C C . GLY A 1 100 ? -26.234 9.25 11.453 1 92.81 100 GLY A C 1
ATOM 760 O O . GLY A 1 100 ? -26.875 8.781 12.391 1 92.81 100 GLY A O 1
ATOM 761 N N . VAL A 1 101 ? -25.781 8.516 10.508 1 94.56 101 VAL A N 1
ATOM 762 C CA . VAL A 1 101 ? -25.969 7.07 10.492 1 94.56 101 VAL A CA 1
ATOM 763 C C . VAL A 1 101 ? -24.797 6.387 11.172 1 94.56 101 VAL A C 1
ATOM 765 O O . VAL A 1 101 ? -23.641 6.715 10.891 1 94.56 101 VAL A O 1
ATOM 768 N N . HIS A 1 102 ? -25.078 5.438 12 1 95.38 102 HIS A N 1
ATOM 769 C CA . HIS A 1 102 ? -24.047 4.66 12.672 1 95.38 102 HIS A CA 1
ATOM 770 C C . HIS A 1 102 ? -23.469 3.604 11.734 1 95.38 102 HIS A C 1
ATOM 772 O O . HIS A 1 102 ? -24.203 2.832 11.125 1 95.38 102 HIS A O 1
ATOM 778 N N . ARG A 1 103 ? -22.188 3.645 11.672 1 95.19 103 ARG A N 1
ATOM 779 C CA . ARG A 1 103 ? -21.5 2.703 10.805 1 95.19 103 ARG A CA 1
ATOM 780 C C . ARG A 1 103 ? -20.453 1.912 11.586 1 95.19 103 ARG A C 1
ATOM 782 O O . ARG A 1 103 ? -19.578 2.496 12.227 1 95.19 103 ARG A O 1
ATOM 789 N N . LEU A 1 104 ? -20.562 0.603 11.5 1 96.75 104 LEU A N 1
ATOM 790 C CA . LEU A 1 104 ? -19.547 -0.262 12.086 1 96.75 104 LEU A CA 1
ATOM 791 C C . LEU A 1 104 ? -18.328 -0.377 11.164 1 96.75 104 LEU A C 1
ATOM 793 O O . LEU A 1 104 ? -18.484 -0.645 9.969 1 96.75 104 LEU A O 1
ATOM 797 N N . VAL A 1 105 ? -17.203 -0.176 11.719 1 96.94 105 VAL A N 1
ATOM 798 C CA . VAL A 1 105 ? -15.984 -0.343 10.938 1 96.94 105 VAL A CA 1
ATOM 799 C C . VAL A 1 105 ? -15.602 -1.821 10.875 1 96.94 105 VAL A C 1
ATOM 801 O O . VAL A 1 105 ? -15.312 -2.436 11.906 1 96.94 105 VAL A O 1
ATOM 804 N N . PRO A 1 106 ? -15.57 -2.398 9.727 1 95.19 106 PRO A N 1
ATOM 805 C CA . PRO A 1 106 ? -15.305 -3.834 9.594 1 95.19 106 PRO A CA 1
ATOM 806 C C . PRO A 1 106 ? -13.875 -4.207 9.984 1 95.19 106 PRO A C 1
ATOM 808 O O . PRO A 1 106 ? -13.031 -3.328 10.141 1 95.19 106 PRO A O 1
ATOM 811 N N . VAL A 1 107 ? -13.68 -5.512 10.078 1 93.19 107 VAL A N 1
ATOM 812 C CA . VAL A 1 107 ? -12.359 -6.051 10.398 1 93.19 107 VAL A CA 1
ATOM 813 C C . VAL A 1 107 ? -11.367 -5.664 9.305 1 93.19 107 VAL A C 1
ATOM 815 O O . VAL A 1 107 ? -11.68 -5.746 8.117 1 93.19 107 VAL A O 1
ATOM 818 N N . GLY A 1 108 ? -10.164 -5.156 9.773 1 93.69 108 GLY A N 1
ATOM 819 C CA . GLY A 1 108 ? -9.078 -4.836 8.852 1 93.69 108 GLY A CA 1
ATOM 820 C C . GLY A 1 108 ? -9.242 -3.473 8.203 1 93.69 108 GLY A C 1
ATOM 821 O O . GLY A 1 108 ? -8.406 -3.07 7.387 1 93.69 108 GLY A O 1
ATOM 822 N N . LYS A 1 109 ? -10.266 -2.812 8.531 1 96.38 109 LYS A N 1
ATOM 823 C CA . LYS A 1 109 ? -10.531 -1.526 7.895 1 96.38 109 LYS A CA 1
ATOM 824 C C . LYS A 1 109 ? -10.477 -0.388 8.906 1 96.38 109 LYS A C 1
ATOM 826 O O . LYS A 1 109 ? -10.352 -0.627 10.109 1 96.38 109 LYS A O 1
ATOM 831 N N . CYS A 1 110 ? -10.5 0.84 8.398 1 97.31 110 CYS A N 1
ATOM 832 C CA . CYS A 1 110 ? -10.492 2.039 9.227 1 97.31 110 CYS A CA 1
ATOM 833 C C . CYS A 1 110 ? -11.359 3.131 8.625 1 97.31 110 CYS A C 1
ATOM 835 O O . CYS A 1 110 ? -11.836 2.998 7.492 1 97.31 110 CYS A O 1
ATOM 837 N N . TRP A 1 111 ? -11.641 4.082 9.453 1 97.62 111 TRP A N 1
ATOM 838 C CA . TRP A 1 111 ? -12.406 5.258 9.055 1 97.62 111 TRP A CA 1
ATOM 839 C C . TRP A 1 111 ? -11.539 6.512 9.109 1 97.62 111 TRP A C 1
ATOM 841 O O . TRP A 1 111 ? -10.914 6.801 10.133 1 97.62 111 TRP A O 1
ATOM 851 N N . VAL A 1 112 ? -11.492 7.168 7.941 1 97.44 112 VAL A N 1
ATOM 852 C CA . VAL A 1 112 ? -10.633 8.352 7.887 1 97.44 112 VAL A CA 1
ATOM 853 C C . VAL A 1 112 ? -11.461 9.57 7.488 1 97.44 112 VAL A C 1
ATOM 855 O O . VAL A 1 112 ? -12.406 9.453 6.703 1 97.44 112 VAL A O 1
ATOM 858 N N . GLU A 1 113 ? -11.078 10.719 7.996 1 96.56 113 GLU A N 1
ATOM 859 C CA . GLU A 1 113 ? -11.766 11.969 7.691 1 96.56 113 GLU A CA 1
ATOM 860 C C . GLU A 1 113 ? -10.773 13.117 7.539 1 96.56 113 GLU A C 1
ATOM 862 O O . GLU A 1 113 ? -9.664 13.062 8.062 1 96.56 113 GLU A O 1
ATOM 867 N N . GLY A 1 114 ? -11.188 14.062 6.797 1 95.19 114 GLY A N 1
ATOM 868 C CA . GLY A 1 114 ? -10.445 15.312 6.785 1 95.19 114 GLY A CA 1
ATOM 869 C C . GLY A 1 114 ? -10.781 16.219 7.953 1 95.19 114 GLY A C 1
ATOM 870 O O . GLY A 1 114 ? -11.906 16.203 8.461 1 95.19 114 GLY A O 1
ATOM 871 N N . ASP A 1 115 ? -9.836 17.031 8.312 1 93.44 115 ASP A N 1
ATOM 872 C CA . ASP A 1 115 ? -10.07 17.984 9.391 1 93.44 115 ASP A CA 1
ATOM 873 C C . ASP A 1 115 ? -10.961 19.141 8.93 1 93.44 115 ASP A C 1
ATOM 875 O O . ASP A 1 115 ? -11.5 19.875 9.75 1 93.44 115 ASP A O 1
ATOM 879 N N . ASN A 1 116 ? -11.078 19.281 7.582 1 91.31 116 ASN A N 1
ATOM 880 C CA . ASN A 1 116 ? -11.984 20.25 6.961 1 91.31 116 ASN A CA 1
ATOM 881 C C . ASN A 1 116 ? -13.102 19.562 6.191 1 91.31 116 ASN A C 1
ATOM 883 O O . ASN A 1 116 ? -12.977 19.312 4.988 1 91.31 116 ASN A O 1
ATOM 887 N N . PRO A 1 117 ? -14.172 19.266 6.828 1 87.69 117 PRO A N 1
ATOM 888 C CA . PRO A 1 117 ? -15.234 18.469 6.219 1 87.69 117 PRO A CA 1
ATOM 889 C C . PRO A 1 117 ? -15.797 19.094 4.949 1 87.69 117 PRO A C 1
ATOM 891 O O . PRO A 1 117 ? -16.312 18.391 4.078 1 87.69 117 PRO A O 1
ATOM 894 N N . ASP A 1 118 ? -15.719 20.391 4.84 1 88.12 118 ASP A N 1
ATOM 895 C CA . ASP A 1 118 ? -16.297 21.109 3.701 1 88.12 118 ASP A CA 1
ATOM 896 C C . ASP A 1 118 ? -15.508 20.812 2.422 1 88.12 118 ASP A C 1
ATOM 898 O O . ASP A 1 118 ? -16.047 20.906 1.319 1 88.12 118 ASP A O 1
ATOM 902 N N . PHE A 1 119 ? -14.281 20.422 2.572 1 88.56 119 PHE A N 1
ATOM 903 C CA . PHE A 1 119 ? -13.438 20.281 1.395 1 88.56 119 PHE A CA 1
ATOM 904 C C . PHE A 1 119 ? -12.781 18.906 1.359 1 88.56 119 PHE A C 1
ATOM 906 O O . PHE A 1 119 ? -11.711 18.734 0.761 1 88.56 119 PHE A O 1
ATOM 913 N N . SER A 1 120 ? -13.391 17.969 2.023 1 88.88 120 SER A N 1
ATOM 914 C CA . SER A 1 120 ? -12.734 16.656 2.109 1 88.88 120 SER A CA 1
ATOM 915 C C . SER A 1 120 ? -13.617 15.562 1.541 1 88.88 120 SER A C 1
ATOM 917 O O . SER A 1 120 ? -14.805 15.492 1.85 1 88.88 120 SER A O 1
ATOM 919 N N . ASP A 1 121 ? -13.016 14.844 0.589 1 90.44 121 ASP A N 1
ATOM 920 C CA . ASP A 1 121 ? -13.57 13.547 0.219 1 90.44 121 ASP A CA 1
ATOM 921 C C . ASP A 1 121 ? -12.93 12.422 1.031 1 90.44 121 ASP A C 1
ATOM 923 O O . ASP A 1 121 ? -11.75 12.117 0.858 1 90.44 121 ASP A O 1
ATOM 927 N N . ASP A 1 122 ? -13.789 11.883 1.965 1 94.56 122 ASP A N 1
ATOM 928 C CA . ASP A 1 122 ? -13.219 10.898 2.877 1 94.56 122 ASP A CA 1
ATOM 929 C C . ASP A 1 122 ? -14.195 9.758 3.135 1 94.56 122 ASP A C 1
ATOM 931 O O . ASP A 1 122 ? -15.023 9.438 2.281 1 94.56 122 ASP A O 1
ATOM 935 N N . SER A 1 123 ? -14.094 9.109 4.258 1 96.19 123 SER A N 1
ATOM 936 C CA . SER A 1 123 ? -14.852 7.891 4.523 1 96.19 123 SER A CA 1
ATOM 937 C C . SER A 1 123 ? -16.344 8.164 4.559 1 96.19 123 SER A C 1
ATOM 939 O O . SER A 1 123 ? -17.156 7.262 4.352 1 96.19 123 SER A O 1
ATOM 941 N N . ASN A 1 124 ? -16.734 9.422 4.746 1 94.62 124 ASN A N 1
ATOM 942 C CA . ASN A 1 124 ? -18.156 9.766 4.656 1 94.62 124 ASN A CA 1
ATOM 943 C C . ASN A 1 124 ? -18.688 9.547 3.246 1 94.62 124 ASN A C 1
ATOM 945 O O . ASN A 1 124 ? -19.891 9.367 3.062 1 94.62 124 ASN A O 1
ATOM 949 N N . ILE A 1 125 ? -17.797 9.516 2.312 1 91.69 125 ILE A N 1
ATOM 950 C CA . ILE A 1 125 ? -18.188 9.375 0.913 1 91.69 125 ILE A CA 1
ATOM 951 C C . ILE A 1 125 ? -17.922 7.945 0.442 1 91.69 125 ILE A C 1
ATOM 953 O O . ILE A 1 125 ? -18.844 7.273 -0.051 1 91.69 125 ILE A O 1
ATOM 957 N N . TYR A 1 126 ? -16.734 7.438 0.761 1 91.25 126 TYR A N 1
ATOM 958 C CA . TYR A 1 126 ? -16.375 6.156 0.164 1 91.25 126 TYR A CA 1
ATOM 959 C C . TYR A 1 126 ? -16.406 5.043 1.204 1 91.25 126 TYR A C 1
ATOM 961 O O . TYR A 1 126 ? -16.156 3.879 0.886 1 91.25 126 TYR A O 1
ATOM 969 N N . GLY A 1 127 ? -16.734 5.355 2.447 1 93.25 127 GLY A N 1
ATOM 970 C CA . GLY A 1 127 ? -16.828 4.332 3.477 1 93.25 127 GLY A CA 1
ATOM 971 C C . GLY A 1 127 ? -15.477 3.945 4.051 1 93.25 127 GLY A C 1
ATOM 972 O O . GLY A 1 127 ? -14.461 4.594 3.768 1 93.25 127 GLY A O 1
ATOM 973 N N . PRO A 1 128 ? -15.516 2.893 4.898 1 96.31 128 PRO A N 1
ATOM 974 C CA . PRO A 1 128 ? -14.25 2.43 5.473 1 96.31 128 PRO A CA 1
ATOM 975 C C . PRO A 1 128 ? -13.273 1.922 4.414 1 96.31 128 PRO A C 1
ATOM 977 O O . PRO A 1 128 ? -13.695 1.435 3.363 1 96.31 128 PRO A O 1
ATOM 980 N N . VAL A 1 129 ? -12.055 2.062 4.766 1 96.06 129 VAL A N 1
ATOM 981 C CA . VAL A 1 129 ? -11.023 1.63 3.822 1 96.06 129 VAL A CA 1
ATOM 982 C C . VAL A 1 129 ? -10.062 0.668 4.516 1 96.06 129 VAL A C 1
ATOM 984 O O . VAL A 1 129 ? -9.891 0.726 5.734 1 96.06 129 VAL A O 1
ATOM 987 N N . PRO A 1 130 ? -9.461 -0.265 3.736 1 96 130 PRO A N 1
ATOM 988 C CA . PRO A 1 130 ? -8.492 -1.164 4.359 1 96 130 PRO A CA 1
ATOM 989 C C . PRO A 1 130 ? -7.352 -0.416 5.047 1 96 130 PRO A C 1
ATOM 991 O O . PRO A 1 130 ? -6.812 0.543 4.488 1 96 130 PRO A O 1
ATOM 994 N N . LEU A 1 131 ? -6.984 -0.925 6.203 1 95.75 131 LEU A N 1
ATOM 995 C CA . LEU A 1 131 ? -5.871 -0.358 6.953 1 95.75 131 LEU A CA 1
ATOM 996 C C . LEU A 1 131 ? -4.578 -0.432 6.148 1 95.75 131 LEU A C 1
ATOM 998 O O . LEU A 1 131 ? -3.707 0.43 6.281 1 95.75 131 LEU A O 1
ATOM 1002 N N . ALA A 1 132 ? -4.535 -1.39 5.27 1 94.81 132 ALA A N 1
ATOM 1003 C CA . ALA A 1 132 ? -3.33 -1.672 4.492 1 94.81 132 ALA A CA 1
ATOM 1004 C C . ALA A 1 132 ? -3.045 -0.549 3.498 1 94.81 132 ALA A C 1
ATOM 1006 O O . ALA A 1 132 ? -1.955 -0.482 2.926 1 94.81 132 ALA A O 1
ATOM 1007 N N . LEU A 1 133 ? -3.977 0.346 3.273 1 96.06 133 LEU A N 1
ATOM 1008 C CA . LEU A 1 133 ? -3.771 1.46 2.354 1 96.06 133 LEU A CA 1
ATOM 1009 C C . LEU A 1 133 ? -2.945 2.561 3.008 1 96.06 133 LEU A C 1
ATOM 1011 O O . LEU A 1 133 ? -2.434 3.449 2.322 1 96.06 133 LEU A O 1
ATOM 1015 N N . ILE A 1 134 ? -2.852 2.561 4.316 1 96.19 134 ILE A N 1
ATOM 1016 C CA . ILE A 1 134 ? -2.082 3.58 5.02 1 96.19 134 ILE A CA 1
ATOM 1017 C C . ILE A 1 134 ? -0.589 3.348 4.793 1 96.19 134 ILE A C 1
ATOM 1019 O O . ILE A 1 134 ? -0.077 2.258 5.062 1 96.19 134 ILE A O 1
ATOM 1023 N N . GLU A 1 135 ? 0.061 4.398 4.379 1 93.88 135 GLU A N 1
ATOM 1024 C CA . GLU A 1 135 ? 1.47 4.289 4.016 1 93.88 135 GLU A CA 1
ATOM 1025 C C . GLU A 1 135 ? 2.369 4.867 5.102 1 93.88 135 GLU A C 1
ATOM 1027 O O . GLU A 1 135 ? 3.494 4.402 5.297 1 93.88 135 GLU A O 1
ATOM 1032 N N . ALA A 1 136 ? 1.877 5.934 5.715 1 96.69 136 ALA A N 1
ATOM 1033 C CA . ALA A 1 136 ? 2.727 6.633 6.676 1 96.69 136 ALA A CA 1
ATOM 1034 C C . ALA A 1 136 ? 1.895 7.504 7.613 1 96.69 136 ALA A C 1
ATOM 1036 O O . ALA A 1 136 ? 0.722 7.773 7.34 1 96.69 136 ALA A O 1
ATOM 1037 N N . ARG A 1 137 ? 2.57 7.852 8.664 1 97.44 137 ARG A N 1
ATOM 1038 C CA . ARG A 1 137 ? 2.004 8.797 9.617 1 97.44 137 ARG A CA 1
ATOM 1039 C C . ARG A 1 137 ? 2.709 10.148 9.539 1 97.44 137 ARG A C 1
ATOM 1041 O O . ARG A 1 137 ? 3.936 10.203 9.43 1 97.44 137 ARG A O 1
ATOM 1048 N N . VAL A 1 138 ? 1.917 11.195 9.578 1 97.38 138 VAL A N 1
ATOM 1049 C CA . VAL A 1 138 ? 2.492 12.531 9.586 1 97.38 138 VAL A CA 1
ATOM 1050 C C . VAL A 1 138 ? 2.992 12.875 10.984 1 97.38 138 VAL A C 1
ATOM 1052 O O . VAL A 1 138 ? 2.221 12.875 11.945 1 97.38 138 VAL A O 1
ATOM 1055 N N . VAL A 1 139 ? 4.215 13.258 11.078 1 97.19 139 VAL A N 1
ATOM 1056 C CA . VAL A 1 139 ? 4.809 13.555 12.375 1 97.19 139 VAL A CA 1
ATOM 1057 C C . VAL A 1 139 ? 4.82 15.062 12.609 1 97.19 139 VAL A C 1
ATOM 1059 O O . VAL A 1 139 ? 4.52 15.523 13.711 1 97.19 139 VAL A O 1
ATOM 1062 N N . ALA A 1 140 ? 5.199 15.781 11.547 1 97.69 140 ALA A N 1
ATOM 1063 C CA . ALA A 1 140 ? 5.359 17.219 11.711 1 97.69 140 ALA A CA 1
ATOM 1064 C C . ALA A 1 140 ? 5.277 17.938 10.367 1 97.69 140 ALA A C 1
ATOM 1066 O O . ALA A 1 140 ? 5.477 17.328 9.312 1 97.69 140 ALA A O 1
ATOM 1067 N N . VAL A 1 141 ? 4.887 19.156 10.453 1 96.94 141 VAL A N 1
ATOM 1068 C CA . VAL A 1 141 ? 5.113 20.094 9.352 1 96.94 141 VAL A CA 1
ATOM 1069 C C . VAL A 1 141 ? 6.512 20.688 9.453 1 96.94 141 VAL A C 1
ATOM 1071 O O . VAL A 1 141 ? 6.871 21.266 10.484 1 96.94 141 VAL A O 1
ATOM 1074 N N . VAL A 1 142 ? 7.281 20.578 8.414 1 96.81 142 VAL A N 1
ATOM 1075 C CA . VAL A 1 142 ? 8.672 20.984 8.555 1 96.81 142 VAL A CA 1
ATOM 1076 C C . VAL A 1 142 ? 8.953 22.203 7.676 1 96.81 142 VAL A C 1
ATOM 1078 O O . VAL A 1 142 ? 9.969 22.875 7.852 1 96.81 142 VAL A O 1
ATOM 1081 N N . TRP A 1 143 ? 8.062 22.391 6.723 1 94.88 143 TRP A N 1
ATOM 1082 C CA . TRP A 1 143 ? 8.219 23.547 5.836 1 94.88 143 TRP A CA 1
ATOM 1083 C C . TRP A 1 143 ? 6.863 24.094 5.41 1 94.88 143 TRP A C 1
ATOM 1085 O O . TRP A 1 143 ? 5.945 23.328 5.109 1 94.88 143 TRP A O 1
ATOM 1095 N N . PRO A 1 144 ? 6.852 25.438 5.34 1 94.31 144 PRO A N 1
ATOM 1096 C CA . PRO A 1 144 ? 7.832 26.484 5.672 1 94.31 144 PRO A CA 1
ATOM 1097 C C . PRO A 1 144 ? 8.062 26.609 7.176 1 94.31 144 PRO A C 1
ATOM 1099 O O . PRO A 1 144 ? 7.246 26.141 7.973 1 94.31 144 PRO A O 1
ATOM 1102 N N . PRO A 1 145 ? 9.203 27.203 7.527 1 94.75 145 PRO A N 1
ATOM 1103 C CA . PRO A 1 145 ? 9.539 27.312 8.945 1 94.75 145 PRO A CA 1
ATOM 1104 C C . PRO A 1 145 ? 8.461 28.016 9.766 1 94.75 145 PRO A C 1
ATOM 1106 O O . PRO A 1 145 ? 8.273 27.719 10.945 1 94.75 145 PRO A O 1
ATOM 1109 N N . SER A 1 146 ? 7.75 28.906 9.203 1 93.94 146 SER A N 1
ATOM 1110 C CA . SER A 1 146 ? 6.715 29.672 9.898 1 93.94 146 SER A CA 1
ATOM 1111 C C . SER A 1 146 ? 5.539 28.781 10.289 1 93.94 146 SER A C 1
ATOM 1113 O O . SER A 1 146 ? 4.75 29.125 11.164 1 93.94 146 SER A O 1
ATOM 1115 N N . GLN A 1 147 ? 5.449 27.609 9.594 1 93.06 147 GLN A N 1
ATOM 1116 C CA . GLN A 1 147 ? 4.336 26.719 9.859 1 93.06 147 GLN A CA 1
ATOM 1117 C C . GLN A 1 147 ? 4.809 25.438 10.555 1 93.06 147 GLN A C 1
ATOM 1119 O O . GLN A 1 147 ? 4.039 24.484 10.711 1 93.06 147 GLN A O 1
ATOM 1124 N N . ALA A 1 148 ? 5.992 25.438 10.992 1 95.06 148 ALA A N 1
ATOM 1125 C CA . ALA A 1 148 ? 6.562 24.234 11.578 1 95.06 148 ALA A CA 1
ATOM 1126 C C . ALA A 1 148 ? 5.852 23.875 12.883 1 95.06 148 ALA A C 1
ATOM 1128 O O . ALA A 1 148 ? 5.59 24.75 13.719 1 95.06 148 ALA A O 1
ATOM 1129 N N . LYS A 1 149 ? 5.516 22.641 12.992 1 96.19 149 LYS A N 1
ATOM 1130 C CA . LYS A 1 149 ? 4.824 22.172 14.188 1 96.19 149 LYS A CA 1
ATOM 1131 C C . LYS A 1 149 ? 4.762 20.656 14.219 1 96.19 149 LYS A C 1
ATOM 1133 O O . LYS A 1 149 ? 4.824 20 13.18 1 96.19 149 LYS A O 1
ATOM 1138 N N . ILE A 1 150 ? 4.609 20.141 15.359 1 96.62 150 ILE A N 1
ATOM 1139 C CA . ILE A 1 150 ? 4.355 18.719 15.539 1 96.62 150 ILE A CA 1
ATOM 1140 C C . ILE A 1 150 ? 2.869 18.422 15.359 1 96.62 150 ILE A C 1
ATOM 1142 O O . ILE A 1 150 ? 2.02 19.156 15.875 1 96.62 150 ILE A O 1
ATOM 1146 N N . VAL A 1 151 ? 2.607 17.469 14.531 1 95.5 151 VAL A N 1
ATOM 1147 C CA . VAL A 1 151 ? 1.217 17.078 14.32 1 95.5 151 VAL A CA 1
ATOM 1148 C C . VAL A 1 151 ? 0.795 16.062 15.375 1 95.5 151 VAL A C 1
ATOM 1150 O O . VAL A 1 151 ? 1.29 14.93 15.398 1 95.5 151 VAL A O 1
ATOM 1153 N N . LYS A 1 152 ? -0.136 16.422 16.172 1 92.88 152 LYS A N 1
ATOM 1154 C CA . LYS A 1 152 ? -0.562 15.594 17.281 1 92.88 152 LYS A CA 1
ATOM 1155 C C . LYS A 1 152 ? -1.681 14.641 16.875 1 92.88 152 LYS A C 1
ATOM 1157 O O . LYS A 1 152 ? -2.457 14.945 15.961 1 92.88 152 LYS A O 1
ATOM 1162 N N . SER A 1 153 ? -1.706 13.469 17.531 1 93.62 153 SER A N 1
ATOM 1163 C CA . SER A 1 153 ? -2.787 12.5 17.359 1 93.62 153 SER A CA 1
ATOM 1164 C C . SER A 1 153 ? -3.992 12.852 18.219 1 9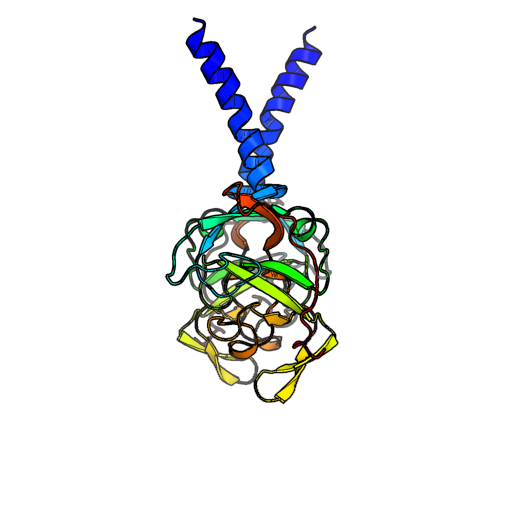3.62 153 SER A C 1
ATOM 1166 O O . SER A 1 153 ? -4.078 12.43 19.375 1 93.62 153 SER A O 1
ATOM 1168 N N . THR A 1 154 ? -4.906 13.617 17.688 1 90.94 154 THR A N 1
ATOM 1169 C CA . THR A 1 154 ? -6.086 14.039 18.438 1 90.94 154 THR A CA 1
ATOM 1170 C C . THR A 1 154 ? -7.348 13.859 17.594 1 90.94 154 THR A C 1
ATOM 1172 O O . THR A 1 154 ? -7.324 14.055 16.375 1 90.94 154 THR A O 1
ATOM 1175 N N . LEU A 1 155 ? -8.312 13.461 18.297 1 88.81 155 LEU A N 1
ATOM 1176 C CA . LEU A 1 155 ? -9.602 13.352 17.625 1 88.81 155 LEU A CA 1
ATOM 1177 C C . LEU A 1 155 ? -10.438 14.609 17.844 1 88.81 155 LEU A C 1
ATOM 1179 O O . LEU A 1 155 ? -10.438 15.18 18.938 1 88.81 155 LEU A O 1
ATOM 1183 N N . SER A 1 156 ? -10.883 15.109 16.75 1 77 156 SER A N 1
ATOM 1184 C CA . SER A 1 156 ? -11.719 16.297 16.859 1 77 156 SER A CA 1
ATOM 1185 C C . SER A 1 156 ? -13 16.016 17.641 1 77 156 SER A C 1
ATOM 1187 O O . SER A 1 156 ? -13.477 14.875 17.656 1 77 156 SER A O 1
ATOM 1189 N N . GLU A 1 157 ? -13.555 17 18.234 1 71.94 157 GLU A N 1
ATOM 1190 C CA . GLU A 1 157 ? -14.773 16.906 19.031 1 71.94 157 GLU A CA 1
ATOM 1191 C C . GLU A 1 157 ? -15.969 16.5 18.172 1 71.94 157 GLU A C 1
ATOM 1193 O O . GLU A 1 157 ? -16.938 15.93 18.672 1 71.94 157 GLU A O 1
ATOM 1198 N N . HIS A 1 158 ? -15.875 16.781 16.891 1 68.5 158 HIS A N 1
ATOM 1199 C CA . HIS A 1 158 ? -17.016 16.531 16.016 1 68.5 158 HIS A CA 1
ATOM 1200 C C . HIS A 1 158 ? -17.109 15.039 15.664 1 68.5 158 HIS A C 1
ATOM 1202 O O . HIS A 1 158 ? -18.109 14.602 15.078 1 68.5 158 HIS A O 1
ATOM 1208 N N . VAL A 1 159 ? -16.094 14.367 16.047 1 70.38 159 VAL A N 1
ATOM 1209 C CA . VAL A 1 159 ? -16.078 12.953 15.695 1 70.38 159 VAL A CA 1
ATOM 1210 C C . VAL A 1 159 ? -16.703 12.125 16.812 1 70.38 159 VAL A C 1
ATOM 1212 O O . VAL A 1 159 ? -16.297 12.234 17.969 1 70.38 159 VAL A O 1
ATOM 1215 N N . ASP A 1 160 ? -17.781 11.422 16.469 1 74.06 160 ASP A N 1
ATOM 1216 C CA . ASP A 1 160 ? -18.453 10.547 17.406 1 74.06 160 ASP A CA 1
ATOM 1217 C C . ASP A 1 160 ? -18.094 9.078 17.141 1 74.06 160 ASP A C 1
ATOM 1219 O O . ASP A 1 160 ? -18.531 8.508 16.141 1 74.06 160 ASP A O 1
ATOM 1223 N N . VAL A 1 161 ? -17.219 8.734 17.906 1 72.44 161 VAL A N 1
ATOM 1224 C CA . VAL A 1 161 ? -16.859 7.324 17.844 1 72.44 161 VAL A CA 1
ATOM 1225 C C . VAL A 1 161 ? -17.297 6.625 19.125 1 72.44 161 VAL A C 1
ATOM 1227 O O . VAL A 1 161 ? -17.203 7.203 20.219 1 72.44 161 VAL A O 1
ATOM 1230 N N . MET B 1 1 ? 44.438 -6.34 7.738 1 56.94 1 MET B N 1
ATOM 1231 C CA . MET B 1 1 ? 44 -5.105 7.094 1 56.94 1 MET B CA 1
ATOM 1232 C C . MET B 1 1 ? 43.031 -5.395 5.953 1 56.94 1 MET B C 1
ATOM 1234 O O . MET B 1 1 ? 42.156 -4.586 5.664 1 56.94 1 MET B O 1
ATOM 1238 N N . GLY B 1 2 ? 43.094 -6.641 5.336 1 64.69 2 GLY B N 1
ATOM 1239 C CA . GLY B 1 2 ? 42.438 -7.133 4.145 1 64.69 2 GLY B CA 1
ATOM 1240 C C . GLY B 1 2 ? 40.969 -7.477 4.383 1 64.69 2 GLY B C 1
ATOM 1241 O O . GLY B 1 2 ? 40.094 -7.164 3.555 1 64.69 2 GLY B O 1
ATOM 1242 N N . VAL B 1 3 ? 40.75 -7.988 5.566 1 78.12 3 VAL B N 1
ATOM 1243 C CA . VAL B 1 3 ? 39.438 -8.492 5.891 1 78.12 3 VAL B CA 1
ATOM 1244 C C . VAL B 1 3 ? 38.469 -7.324 6.148 1 78.12 3 VAL B C 1
ATOM 1246 O O . VAL B 1 3 ? 37.344 -7.316 5.66 1 78.12 3 VAL B O 1
ATOM 1249 N N . TRP B 1 4 ? 39 -6.332 6.824 1 79.44 4 TRP B N 1
ATOM 1250 C CA . TRP B 1 4 ? 38.188 -5.172 7.16 1 79.44 4 TRP B CA 1
ATOM 1251 C C . TRP B 1 4 ? 37.781 -4.402 5.906 1 79.44 4 TRP B C 1
ATOM 1253 O O . TRP B 1 4 ? 36.656 -3.914 5.801 1 79.44 4 TRP B O 1
ATOM 1263 N N . GLN B 1 5 ? 38.719 -4.289 4.977 1 75.62 5 GLN B N 1
ATOM 1264 C CA . GLN B 1 5 ? 38.406 -3.594 3.727 1 75.62 5 GLN B CA 1
ATOM 1265 C C . GLN B 1 5 ? 37.375 -4.34 2.912 1 75.62 5 GLN B C 1
ATOM 1267 O O . GLN B 1 5 ? 36.5 -3.721 2.297 1 75.62 5 GLN B O 1
ATOM 1272 N N . ASN B 1 6 ? 37.438 -5.703 3.033 1 76.56 6 ASN B N 1
ATOM 1273 C CA . ASN B 1 6 ? 36.469 -6.496 2.309 1 76.56 6 ASN B CA 1
ATOM 1274 C C . ASN B 1 6 ? 35.062 -6.387 2.943 1 76.56 6 ASN B C 1
ATOM 1276 O O . ASN B 1 6 ? 34.062 -6.301 2.236 1 76.56 6 ASN B O 1
ATOM 1280 N N . VAL B 1 7 ? 35.062 -6.387 4.25 1 78 7 VAL B N 1
ATOM 1281 C CA . VAL B 1 7 ? 33.812 -6.258 4.969 1 78 7 VAL B CA 1
ATOM 1282 C C . VAL B 1 7 ? 33.188 -4.91 4.652 1 78 7 VAL B C 1
ATOM 1284 O O . VAL B 1 7 ? 31.969 -4.832 4.418 1 78 7 VAL B O 1
ATOM 1287 N N . ALA B 1 8 ? 34.031 -3.922 4.688 1 72.75 8 ALA B N 1
ATOM 1288 C CA . ALA B 1 8 ? 33.5 -2.584 4.395 1 72.75 8 ALA B CA 1
ATOM 1289 C C . ALA B 1 8 ? 32.969 -2.506 2.973 1 72.75 8 ALA B C 1
ATOM 1291 O O . ALA B 1 8 ? 31.938 -1.865 2.736 1 72.75 8 ALA B O 1
ATOM 1292 N N . LYS B 1 9 ? 33.625 -3.098 2.039 1 74.44 9 LYS B N 1
ATOM 1293 C CA . LYS B 1 9 ? 33.156 -3.102 0.657 1 74.44 9 LYS B CA 1
ATOM 1294 C C . LYS B 1 9 ? 31.812 -3.809 0.535 1 74.44 9 LYS B C 1
ATOM 1296 O O . LYS B 1 9 ? 30.922 -3.336 -0.17 1 74.44 9 LYS B O 1
ATOM 1301 N N . VAL B 1 10 ? 31.703 -4.926 1.218 1 77.25 10 VAL B N 1
ATOM 1302 C CA . VAL B 1 10 ? 30.453 -5.684 1.192 1 77.25 10 VAL B CA 1
ATOM 1303 C C . VAL B 1 10 ? 29.344 -4.883 1.863 1 77.25 10 VAL B C 1
ATOM 1305 O O . VAL B 1 10 ? 28.203 -4.852 1.377 1 77.25 10 VAL B O 1
ATOM 1308 N N . ALA B 1 11 ? 29.672 -4.207 2.877 1 79.31 11 ALA B N 1
ATOM 1309 C CA . ALA B 1 11 ? 28.703 -3.41 3.625 1 79.31 11 ALA B CA 1
ATOM 1310 C C . ALA B 1 11 ? 28.156 -2.273 2.77 1 79.31 11 ALA B C 1
ATOM 1312 O O . ALA B 1 11 ? 26.984 -1.891 2.914 1 79.31 11 ALA B O 1
ATOM 1313 N N . LEU B 1 12 ? 28.969 -1.791 1.874 1 78.31 12 LEU B N 1
ATOM 1314 C CA . LEU B 1 12 ? 28.547 -0.688 1.018 1 78.31 12 LEU B CA 1
ATOM 1315 C C . LEU B 1 12 ? 27.484 -1.148 0.024 1 78.31 12 LEU B C 1
ATOM 1317 O O . LEU B 1 12 ? 26.719 -0.334 -0.488 1 78.31 12 LEU B O 1
ATOM 1321 N N . TRP B 1 13 ? 27.469 -2.498 -0.213 1 83.62 13 TRP B N 1
ATOM 1322 C CA . TRP B 1 13 ? 26.484 -3.041 -1.146 1 83.62 13 TRP B CA 1
ATOM 1323 C C . TRP B 1 13 ? 25.141 -3.264 -0.454 1 83.62 13 TRP B C 1
ATOM 1325 O O . TRP B 1 13 ? 24.109 -3.428 -1.116 1 83.62 13 TRP B O 1
ATOM 1335 N N . LEU B 1 14 ? 25.125 -3.221 0.775 1 86.06 14 LEU B N 1
ATOM 1336 C CA . LEU B 1 14 ? 23.922 -3.516 1.541 1 86.06 14 LEU B CA 1
ATOM 1337 C C . LEU B 1 14 ? 22.812 -2.51 1.228 1 86.06 14 LEU B C 1
ATOM 1339 O O . LEU B 1 14 ? 21.688 -2.895 0.897 1 86.06 14 LEU B O 1
ATOM 1343 N N . PRO B 1 15 ? 23.219 -1.209 1.216 1 85.12 15 PRO B N 1
ATOM 1344 C CA . PRO B 1 15 ? 22.172 -0.251 0.88 1 85.12 15 PRO B CA 1
ATOM 1345 C C . PRO B 1 15 ? 21.625 -0.44 -0.537 1 85.12 15 PRO B C 1
ATOM 1347 O O . PRO B 1 15 ? 20.438 -0.249 -0.777 1 85.12 15 PRO B O 1
ATOM 1350 N N . VAL B 1 16 ? 22.391 -0.779 -1.421 1 85.62 16 VAL B N 1
ATOM 1351 C CA . VAL B 1 16 ? 21.969 -1.015 -2.799 1 85.62 16 VAL B CA 1
ATOM 1352 C C . VAL B 1 16 ? 21.031 -2.217 -2.854 1 85.62 16 VAL B C 1
ATOM 1354 O O . VAL B 1 16 ? 19.984 -2.162 -3.494 1 85.62 16 VAL B O 1
ATOM 1357 N N . GLY B 1 17 ? 21.438 -3.281 -2.25 1 88.94 17 GLY B N 1
ATOM 1358 C CA . GLY B 1 17 ? 20.594 -4.461 -2.195 1 88.94 17 GLY B CA 1
ATOM 1359 C C . GLY B 1 17 ? 19.234 -4.188 -1.597 1 88.94 17 GLY B C 1
ATOM 1360 O O . GLY B 1 17 ? 18.219 -4.633 -2.131 1 88.94 17 GLY B O 1
ATOM 1361 N N . VAL B 1 18 ? 19.219 -3.395 -0.612 1 88 18 VAL B N 1
ATOM 1362 C CA . VAL B 1 18 ? 17.969 -3.057 0.056 1 88 18 VAL B CA 1
ATOM 1363 C C . VAL B 1 18 ? 17.109 -2.189 -0.864 1 88 18 VAL B C 1
ATOM 1365 O O . VAL B 1 18 ? 15.891 -2.365 -0.934 1 88 18 VAL B O 1
ATOM 1368 N N . THR B 1 19 ? 17.766 -1.28 -1.497 1 86.44 19 THR B N 1
ATOM 1369 C CA . THR B 1 19 ? 17.047 -0.398 -2.412 1 86.44 19 THR B CA 1
ATOM 1370 C C . THR B 1 19 ? 16.438 -1.194 -3.561 1 86.44 19 THR B C 1
ATOM 1372 O O . THR B 1 19 ? 15.258 -1.011 -3.891 1 86.44 19 THR B O 1
ATOM 1375 N N . VAL B 1 20 ? 17.141 -2.066 -4.102 1 89.38 20 VAL B N 1
ATOM 1376 C CA . VAL B 1 20 ? 16.656 -2.881 -5.207 1 89.38 20 VAL B CA 1
ATOM 1377 C C . VAL B 1 20 ? 15.516 -3.775 -4.723 1 89.38 20 VAL B C 1
ATOM 1379 O O . VAL B 1 20 ? 14.484 -3.889 -5.387 1 89.38 20 VAL B O 1
ATOM 1382 N N . ASN B 1 21 ? 15.656 -4.34 -3.578 1 88.88 21 ASN B N 1
ATOM 1383 C CA . ASN B 1 21 ? 14.633 -5.199 -2.994 1 88.88 21 ASN B CA 1
ATOM 1384 C C . ASN B 1 21 ? 13.352 -4.422 -2.695 1 88.88 21 ASN B C 1
ATOM 1386 O O . ASN B 1 21 ? 12.25 -4.938 -2.891 1 88.88 21 ASN B O 1
ATOM 1390 N N . ALA B 1 22 ? 13.539 -3.225 -2.322 1 84.88 22 ALA B N 1
ATOM 1391 C CA . ALA B 1 22 ? 12.398 -2.424 -1.875 1 84.88 22 ALA B CA 1
ATOM 1392 C C . ALA B 1 22 ? 11.656 -1.814 -3.061 1 84.88 22 ALA B C 1
ATOM 1394 O O . ALA B 1 22 ? 10.43 -1.685 -3.035 1 84.88 22 ALA B O 1
ATOM 1395 N N . LEU B 1 23 ? 12.383 -1.549 -4.195 1 86.88 23 LEU B N 1
ATOM 1396 C CA . LEU B 1 23 ? 11.758 -0.687 -5.195 1 86.88 23 LEU B CA 1
ATOM 1397 C C . LEU B 1 23 ? 11.641 -1.408 -6.535 1 86.88 23 LEU B C 1
ATOM 1399 O O . LEU B 1 23 ? 10.867 -0.993 -7.402 1 86.88 23 LEU B O 1
ATOM 1403 N N . VAL B 1 24 ? 12.367 -2.408 -6.727 1 91.62 24 VAL B N 1
ATOM 1404 C CA . VAL B 1 24 ? 12.438 -2.949 -8.078 1 91.62 24 VAL B CA 1
ATOM 1405 C C . VAL B 1 24 ? 11.922 -4.387 -8.086 1 91.62 24 VAL B C 1
ATOM 1407 O O . VAL B 1 24 ? 10.828 -4.656 -8.602 1 91.62 24 VAL B O 1
ATOM 1410 N N . VAL B 1 25 ? 12.711 -5.27 -7.512 1 94.12 25 VAL B N 1
ATOM 1411 C CA . VAL B 1 25 ? 12.344 -6.68 -7.492 1 94.12 25 VAL B CA 1
ATOM 1412 C C . VAL B 1 25 ? 12.594 -7.262 -6.102 1 94.12 25 VAL B C 1
ATOM 1414 O O . VAL B 1 25 ? 13.484 -6.805 -5.383 1 94.12 25 VAL B O 1
ATOM 1417 N N . SER B 1 26 ? 11.797 -8.234 -5.738 1 94.69 26 SER B N 1
ATOM 1418 C CA . SER B 1 26 ? 11.992 -8.945 -4.477 1 94.69 26 SER B CA 1
ATOM 1419 C C . SER B 1 26 ? 11.617 -10.422 -4.605 1 94.69 26 SER B C 1
ATOM 1421 O O . SER B 1 26 ? 11.078 -10.844 -5.633 1 94.69 26 SER B O 1
ATOM 1423 N N . LEU B 1 27 ? 12.055 -11.18 -3.67 1 94.25 27 LEU B N 1
ATOM 1424 C CA . LEU B 1 27 ? 11.695 -12.586 -3.574 1 94.25 27 LEU B CA 1
ATOM 1425 C C . LEU B 1 27 ? 10.688 -12.812 -2.445 1 94.25 27 LEU B C 1
ATOM 1427 O O . LEU B 1 27 ? 10.758 -12.156 -1.407 1 94.25 27 LEU B O 1
ATOM 1431 N N . ALA B 1 28 ? 9.789 -13.719 -2.721 1 94.5 28 ALA B N 1
ATOM 1432 C CA . ALA B 1 28 ? 8.828 -14.055 -1.675 1 94.5 28 ALA B CA 1
ATOM 1433 C C . ALA B 1 28 ? 8.516 -15.547 -1.674 1 94.5 28 ALA B C 1
ATOM 1435 O O . ALA B 1 28 ? 8.609 -16.203 -2.711 1 94.5 28 ALA B O 1
ATOM 1436 N N . SER B 1 29 ? 8.203 -16 -0.486 1 94.75 29 SER B N 1
ATOM 1437 C CA . SER B 1 29 ? 7.742 -17.375 -0.331 1 94.75 29 SER B CA 1
ATOM 1438 C C . SER B 1 29 ? 6.219 -17.453 -0.337 1 94.75 29 SER B C 1
ATOM 1440 O O . SER B 1 29 ? 5.551 -16.609 0.267 1 94.75 29 SER B O 1
ATOM 1442 N N . VAL B 1 30 ? 5.727 -18.359 -1.017 1 92.75 30 VAL B N 1
ATOM 1443 C CA . VAL B 1 30 ? 4.277 -18.5 -1.126 1 92.75 30 VAL B CA 1
ATOM 1444 C C . VAL B 1 30 ? 3.801 -19.641 -0.232 1 92.75 30 VAL B C 1
ATOM 1446 O O . VAL B 1 30 ? 4.355 -20.734 -0.275 1 92.75 30 VAL B O 1
ATOM 1449 N N . LYS B 1 31 ? 2.852 -19.312 0.543 1 90.62 31 LYS B N 1
ATOM 1450 C CA . LYS B 1 31 ? 2.252 -20.312 1.415 1 90.62 31 LYS B CA 1
ATOM 1451 C C . LYS B 1 31 ? 0.805 -20.594 1.021 1 90.62 31 LYS B C 1
ATOM 1453 O O . LYS B 1 31 ? 0.06 -19.672 0.683 1 90.62 31 LYS B O 1
ATOM 1458 N N . GLY B 1 32 ? 0.468 -21.859 1.083 1 87.88 32 GLY B N 1
ATOM 1459 C CA . GLY B 1 32 ? -0.932 -22.203 0.909 1 87.88 32 GLY B CA 1
ATOM 1460 C C . GLY B 1 32 ? -1.232 -22.797 -0.454 1 87.88 32 GLY B C 1
ATOM 1461 O O . GLY B 1 32 ? -0.331 -22.953 -1.28 1 87.88 32 GLY B O 1
ATOM 1462 N N . ARG B 1 33 ? -2.596 -23.172 -0.691 1 90.75 33 ARG B N 1
ATOM 1463 C CA . ARG B 1 33 ? -3.008 -23.906 -1.88 1 90.75 33 ARG B CA 1
ATOM 1464 C C . ARG B 1 33 ? -3.889 -23.047 -2.781 1 90.75 33 ARG B C 1
ATOM 1466 O O . ARG B 1 33 ? -4.395 -23.516 -3.799 1 90.75 33 ARG B O 1
ATOM 1473 N N . SER B 1 34 ? -3.98 -21.812 -2.43 1 91.81 34 SER B N 1
ATOM 1474 C CA . SER B 1 34 ? -4.992 -20.984 -3.08 1 91.81 34 SER B CA 1
ATOM 1475 C C . SER B 1 34 ? -4.672 -20.766 -4.555 1 91.81 34 SER B C 1
ATOM 1477 O O . SER B 1 34 ? -5.566 -20.531 -5.363 1 91.81 34 SER B O 1
ATOM 1479 N N . MET B 1 35 ? -3.416 -20.891 -4.918 1 94.5 35 MET B N 1
ATOM 1480 C CA . MET B 1 35 ? -3.023 -20.594 -6.293 1 94.5 35 MET B CA 1
ATOM 1481 C C . MET B 1 35 ? -2.646 -21.875 -7.039 1 94.5 35 MET B C 1
ATOM 1483 O O . MET B 1 35 ? -2.006 -21.812 -8.086 1 94.5 35 MET B O 1
ATOM 1487 N N . GLN B 1 36 ? -3.016 -22.984 -6.508 1 92.31 36 GLN B N 1
ATOM 1488 C CA . GLN B 1 36 ? -2.795 -24.234 -7.223 1 92.31 36 GLN B CA 1
ATOM 1489 C C . GLN B 1 36 ? -3.67 -24.328 -8.469 1 92.31 36 GLN B C 1
ATOM 1491 O O . GLN B 1 36 ? -4.805 -23.844 -8.469 1 92.31 36 GLN B O 1
ATOM 1496 N N . PRO B 1 37 ? -3.105 -24.797 -9.578 1 91.81 37 PRO B N 1
ATOM 1497 C CA . PRO B 1 37 ? -1.834 -25.516 -9.695 1 91.81 37 PRO B CA 1
ATOM 1498 C C . PRO B 1 37 ? -0.681 -24.594 -10.117 1 91.81 37 PRO B C 1
ATOM 1500 O O . PRO B 1 37 ? 0.453 -25.062 -10.258 1 91.81 37 PRO B O 1
ATOM 1503 N N . VAL B 1 38 ? -0.932 -23.359 -10.398 1 90.81 38 VAL B N 1
ATOM 1504 C CA . VAL B 1 38 ? 0.097 -22.469 -10.922 1 90.81 38 VAL B CA 1
ATOM 1505 C C . VAL B 1 38 ? 1.229 -22.328 -9.906 1 90.81 38 VAL B C 1
ATOM 1507 O O . VAL B 1 38 ? 2.406 -22.359 -10.273 1 90.81 38 VAL B O 1
ATOM 1510 N N . LEU B 1 39 ? 0.83 -22.25 -8.625 1 92.62 39 LEU B N 1
ATOM 1511 C CA . LEU B 1 39 ? 1.8 -22.188 -7.539 1 92.62 39 LEU B CA 1
ATOM 1512 C C . LEU B 1 39 ? 1.545 -23.297 -6.523 1 92.62 39 LEU B C 1
ATOM 1514 O O . LEU B 1 39 ? 0.395 -23.688 -6.293 1 92.62 39 LEU B O 1
ATOM 1518 N N . ASN B 1 40 ? 2.641 -23.797 -5.934 1 93.56 40 ASN B N 1
ATOM 1519 C CA . ASN B 1 40 ? 2.557 -24.828 -4.898 1 93.56 40 ASN B CA 1
ATOM 1520 C C . ASN B 1 40 ? 1.745 -26.031 -5.363 1 93.56 40 ASN B C 1
ATOM 1522 O O . ASN B 1 40 ? 0.884 -26.516 -4.633 1 93.56 40 ASN B O 1
ATOM 1526 N N . ASN B 1 41 ? 1.965 -26.312 -6.598 1 89.25 41 ASN B N 1
ATOM 1527 C CA . ASN B 1 41 ? 1.233 -27.438 -7.168 1 89.25 41 ASN B CA 1
ATOM 1528 C C . ASN B 1 41 ? 1.506 -28.719 -6.406 1 89.25 41 ASN B C 1
ATOM 1530 O O . ASN B 1 41 ? 2.66 -29.062 -6.141 1 89.25 41 ASN B O 1
ATOM 1534 N N . GLY B 1 42 ? 0.411 -29.359 -6.016 1 86.38 42 GLY B N 1
ATOM 1535 C CA . GLY B 1 42 ? 0.53 -30.688 -5.449 1 86.38 42 GLY B CA 1
ATOM 1536 C C . GLY B 1 42 ? 0.792 -30.688 -3.955 1 86.38 42 GLY B C 1
ATOM 1537 O O . GLY B 1 42 ? 0.981 -31.75 -3.348 1 86.38 42 GLY B O 1
ATOM 1538 N N . LEU B 1 43 ? 0.834 -29.547 -3.369 1 86.12 43 LEU B N 1
ATOM 1539 C CA . LEU B 1 43 ? 1.11 -29.484 -1.938 1 86.12 43 LEU B CA 1
ATOM 1540 C C . LEU B 1 43 ? -0.178 -29.609 -1.132 1 86.12 43 LEU B C 1
ATOM 1542 O O . LEU B 1 43 ? -1.224 -29.094 -1.547 1 86.12 43 LEU B O 1
ATOM 1546 N N . LYS B 1 44 ? -0.311 -30.391 -0.205 1 80.31 44 LYS B N 1
ATOM 1547 C CA . LYS B 1 44 ? -1.517 -30.656 0.576 1 80.31 44 LYS B CA 1
ATOM 1548 C C . LYS B 1 44 ? -1.632 -29.688 1.751 1 80.31 44 LYS B C 1
ATOM 1550 O O . LYS B 1 44 ? -2.734 -29.406 2.225 1 80.31 44 LYS B O 1
ATOM 1555 N N . GLN B 1 45 ? -0.505 -29.359 2.445 1 72.88 45 GLN B N 1
ATOM 1556 C CA . GLN B 1 45 ? -0.576 -28.547 3.656 1 72.88 45 GLN B CA 1
ATOM 1557 C C . GLN B 1 45 ? -0.078 -27.125 3.396 1 72.88 45 GLN B C 1
ATOM 1559 O O . GLN B 1 45 ? 0.323 -26.797 2.277 1 72.88 45 GLN B O 1
ATOM 1564 N N . ASP B 1 46 ? -0.352 -26.266 4.344 1 73.31 46 ASP B N 1
ATOM 1565 C CA . ASP B 1 46 ? 0.165 -24.906 4.309 1 73.31 46 ASP B CA 1
ATOM 1566 C C . ASP B 1 46 ? 1.691 -24.891 4.32 1 73.31 46 ASP B C 1
ATOM 1568 O O . ASP B 1 46 ? 2.309 -24.188 5.117 1 73.31 46 ASP B O 1
ATOM 1572 N N . THR B 1 47 ? 2.215 -25.703 3.393 1 79.38 47 THR B N 1
ATOM 1573 C CA . THR B 1 47 ? 3.67 -25.75 3.277 1 79.38 47 THR B CA 1
ATOM 1574 C C . THR B 1 47 ? 4.172 -24.641 2.346 1 79.38 47 THR B C 1
ATOM 1576 O O . THR B 1 47 ? 3.502 -24.297 1.375 1 79.38 47 THR B O 1
ATOM 1579 N N . VAL B 1 48 ? 5.25 -24.062 2.775 1 81.5 48 VAL B N 1
ATOM 1580 C CA . VAL B 1 48 ? 5.934 -23.047 1.979 1 81.5 48 VAL B CA 1
ATOM 1581 C C . VAL B 1 48 ? 6.961 -23.703 1.068 1 81.5 48 VAL B C 1
ATOM 1583 O O . VAL B 1 48 ? 7.91 -24.344 1.547 1 81.5 48 VAL B O 1
ATOM 1586 N N . ARG B 1 49 ? 6.641 -23.688 -0.258 1 83.69 49 ARG B N 1
ATOM 1587 C CA . ARG B 1 49 ? 7.617 -24.297 -1.151 1 83.69 49 ARG B CA 1
ATOM 1588 C C . ARG B 1 49 ? 8.086 -23.297 -2.215 1 83.69 49 ARG B C 1
ATOM 1590 O O . ARG B 1 49 ? 9.266 -22.969 -2.289 1 83.69 49 ARG B O 1
ATOM 1597 N N . ASP B 1 50 ? 7.188 -22.828 -2.928 1 93.19 50 ASP B N 1
ATOM 1598 C CA . ASP B 1 50 ? 7.547 -22.016 -4.09 1 93.19 50 ASP B CA 1
ATOM 1599 C C . ASP B 1 50 ? 8.031 -20.641 -3.672 1 93.19 50 ASP B C 1
ATOM 1601 O O . ASP B 1 50 ? 7.434 -20 -2.799 1 93.19 50 ASP B O 1
ATOM 1605 N N . ARG B 1 51 ? 9.133 -20.266 -4.191 1 96.12 51 ARG B N 1
ATOM 1606 C CA . ARG B 1 51 ? 9.609 -18.891 -4.117 1 96.12 51 ARG B CA 1
ATOM 1607 C C . ARG B 1 51 ? 9.438 -18.188 -5.453 1 96.12 51 ARG B C 1
ATOM 1609 O O . ARG B 1 51 ? 9.75 -18.734 -6.504 1 96.12 51 ARG B O 1
ATOM 1616 N N . VAL B 1 52 ? 8.93 -16.984 -5.332 1 97 52 VAL B N 1
ATOM 1617 C CA . VAL B 1 52 ? 8.562 -16.312 -6.562 1 97 52 VAL B CA 1
ATOM 1618 C C . VAL B 1 52 ? 9.32 -14.984 -6.668 1 97 52 VAL B C 1
ATOM 1620 O O . VAL B 1 52 ? 9.656 -14.375 -5.652 1 97 52 VAL B O 1
ATOM 1623 N N . LEU B 1 53 ? 9.586 -14.656 -7.828 1 97.44 53 LEU B N 1
ATOM 1624 C CA . LEU B 1 53 ? 10.156 -13.352 -8.156 1 97.44 53 LEU B CA 1
ATOM 1625 C C . LEU B 1 53 ? 9.062 -12.312 -8.375 1 97.44 53 LEU B C 1
ATOM 1627 O O . LEU B 1 53 ? 8.164 -12.523 -9.188 1 97.44 53 LEU B O 1
ATOM 1631 N N . LEU B 1 54 ? 9.211 -11.258 -7.637 1 97.38 54 LEU B N 1
ATOM 1632 C CA . LEU B 1 54 ? 8.172 -10.227 -7.664 1 97.38 54 LEU B CA 1
ATOM 1633 C C . LEU B 1 54 ? 8.672 -8.969 -8.367 1 97.38 54 LEU B C 1
ATOM 1635 O O . LEU B 1 54 ? 9.758 -8.477 -8.062 1 97.38 54 LEU B O 1
ATOM 1639 N N . ASP B 1 55 ? 7.922 -8.562 -9.336 1 97.12 55 ASP B N 1
ATOM 1640 C CA . ASP B 1 55 ? 8.164 -7.293 -10.008 1 97.12 55 ASP B CA 1
ATOM 1641 C C . ASP B 1 55 ? 7.414 -6.156 -9.32 1 97.12 55 ASP B C 1
ATOM 1643 O O . ASP B 1 55 ? 6.211 -5.977 -9.531 1 97.12 55 ASP B O 1
ATOM 1647 N N . LYS B 1 56 ? 8.086 -5.328 -8.594 1 94.19 56 LYS B N 1
ATOM 1648 C CA . LYS B 1 56 ? 7.488 -4.215 -7.863 1 94.19 56 LYS B CA 1
ATOM 1649 C C . LYS B 1 56 ? 7.496 -2.938 -8.703 1 94.19 56 LYS B C 1
ATOM 1651 O O . LYS B 1 56 ? 6.629 -2.076 -8.539 1 94.19 56 LYS B O 1
ATOM 1656 N N . PHE B 1 57 ? 8.359 -2.854 -9.555 1 91.94 57 PHE B N 1
ATOM 1657 C CA . PHE B 1 57 ? 8.562 -1.647 -10.344 1 91.94 57 PHE B CA 1
ATOM 1658 C C . PHE B 1 57 ? 7.359 -1.396 -11.25 1 91.94 57 PHE B C 1
ATOM 1660 O O . PHE B 1 57 ? 6.836 -0.281 -11.297 1 91.94 57 PHE B O 1
ATOM 1667 N N . SER B 1 58 ? 6.949 -2.395 -11.969 1 91.31 58 SER B N 1
ATOM 1668 C CA . SER B 1 58 ? 5.824 -2.264 -12.891 1 91.31 58 SER B CA 1
ATOM 1669 C C . SER B 1 58 ? 4.555 -1.848 -12.156 1 91.31 58 SER B C 1
ATOM 1671 O O . SER B 1 58 ? 3.699 -1.165 -12.719 1 91.31 58 SER B O 1
ATOM 1673 N N . VAL B 1 59 ? 4.438 -2.236 -10.906 1 90.31 59 VAL B N 1
ATOM 1674 C CA . VAL B 1 59 ? 3.209 -1.988 -10.156 1 90.31 59 VAL B CA 1
ATOM 1675 C C . VAL B 1 59 ? 3.312 -0.654 -9.422 1 90.31 59 VAL B C 1
ATOM 1677 O O . VAL B 1 59 ? 2.441 0.207 -9.562 1 90.31 59 VAL B O 1
ATOM 1680 N N . GLN B 1 60 ? 4.359 -0.431 -8.719 1 84.62 60 GLN B N 1
ATOM 1681 C CA . GLN B 1 60 ? 4.457 0.712 -7.816 1 84.62 60 GLN B CA 1
ATOM 1682 C C . GLN B 1 60 ? 4.828 1.982 -8.578 1 84.62 60 GLN B C 1
ATOM 1684 O O . GLN B 1 60 ? 4.43 3.082 -8.188 1 84.62 60 GLN B O 1
ATOM 1689 N N . VAL B 1 61 ? 5.57 1.806 -9.664 1 82.81 61 VAL B N 1
ATOM 1690 C CA . VAL B 1 61 ? 6.051 2.988 -10.367 1 82.81 61 VAL B CA 1
ATOM 1691 C C . VAL B 1 61 ? 5.23 3.197 -11.641 1 82.81 61 VAL B C 1
ATOM 1693 O O . VAL B 1 61 ? 4.75 4.301 -11.906 1 82.81 61 VAL B O 1
ATOM 1696 N N . ARG B 1 62 ? 4.992 2.129 -12.336 1 87 62 ARG B N 1
ATOM 1697 C CA . ARG B 1 62 ? 4.332 2.271 -13.633 1 87 62 ARG B CA 1
ATOM 1698 C C . ARG B 1 62 ? 2.822 2.098 -13.5 1 87 62 ARG B C 1
ATOM 1700 O O . ARG B 1 62 ? 2.07 2.443 -14.414 1 87 62 ARG B O 1
ATOM 1707 N N . HIS B 1 63 ? 2.393 1.582 -12.398 1 88.88 63 HIS B N 1
ATOM 1708 C CA . HIS B 1 63 ? 0.973 1.346 -12.156 1 88.88 63 HIS B CA 1
ATOM 1709 C C . HIS B 1 63 ? 0.334 0.603 -13.328 1 88.88 63 HIS B C 1
A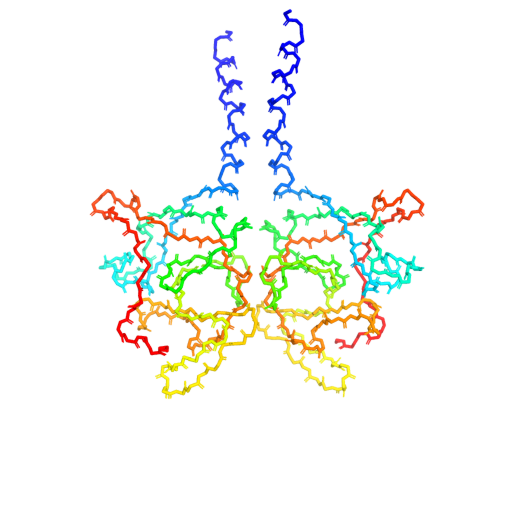TOM 1711 O O . HIS B 1 63 ? -0.73 0.995 -13.812 1 88.88 63 HIS B O 1
ATOM 1717 N N . CYS B 1 64 ? 0.988 -0.385 -13.742 1 89.81 64 CYS B N 1
ATOM 1718 C CA . CYS B 1 64 ? 0.503 -1.219 -14.836 1 89.81 64 CYS B CA 1
ATOM 1719 C C . CYS B 1 64 ? -0.125 -2.502 -14.305 1 89.81 64 CYS B C 1
ATOM 1721 O O . CYS B 1 64 ? 0.523 -3.264 -13.586 1 89.81 64 CYS B O 1
ATOM 1723 N N . TYR B 1 65 ? -1.396 -2.664 -14.641 1 92.62 65 TYR B N 1
ATOM 1724 C CA . TYR B 1 65 ? -2.152 -3.854 -14.258 1 92.62 65 TYR B CA 1
ATOM 1725 C C . TYR B 1 65 ? -2.801 -4.496 -15.477 1 92.62 65 TYR B C 1
ATOM 1727 O O . TYR B 1 65 ? -3.354 -3.805 -16.328 1 92.62 65 TYR B O 1
ATOM 1735 N N . GLU B 1 66 ? -2.672 -5.727 -15.617 1 94.25 66 GLU B N 1
ATOM 1736 C CA . GLU B 1 66 ? -3.326 -6.465 -16.688 1 94.25 66 GLU B CA 1
ATOM 1737 C C . GLU B 1 66 ? -4.152 -7.625 -16.141 1 94.25 66 GLU B C 1
ATOM 1739 O O . GLU B 1 66 ? -3.721 -8.32 -15.219 1 94.25 66 GLU B O 1
ATOM 1744 N N . ARG B 1 67 ? -5.32 -7.738 -16.766 1 95.5 67 ARG B N 1
ATOM 1745 C CA . ARG B 1 67 ? -6.109 -8.906 -16.391 1 95.5 67 ARG B CA 1
ATOM 1746 C C . ARG B 1 67 ? -5.312 -10.195 -16.594 1 95.5 67 ARG B C 1
ATOM 1748 O O . ARG B 1 67 ? -4.613 -10.352 -17.594 1 95.5 67 ARG B O 1
ATOM 1755 N N . GLY B 1 68 ? -5.363 -11.055 -15.633 1 96.38 68 GLY B N 1
ATOM 1756 C CA . GLY B 1 68 ? -4.656 -12.328 -15.719 1 96.38 68 GLY B CA 1
ATOM 1757 C C . GLY B 1 68 ? -3.369 -12.352 -14.914 1 96.38 68 GLY B C 1
ATOM 1758 O O . GLY B 1 68 ? -2.812 -13.414 -14.656 1 96.38 68 GLY B O 1
ATOM 1759 N N . ASP B 1 69 ? -2.928 -11.195 -14.539 1 96.88 69 ASP B N 1
ATOM 1760 C CA . ASP B 1 69 ? -1.705 -11.109 -13.742 1 96.88 69 ASP B CA 1
AT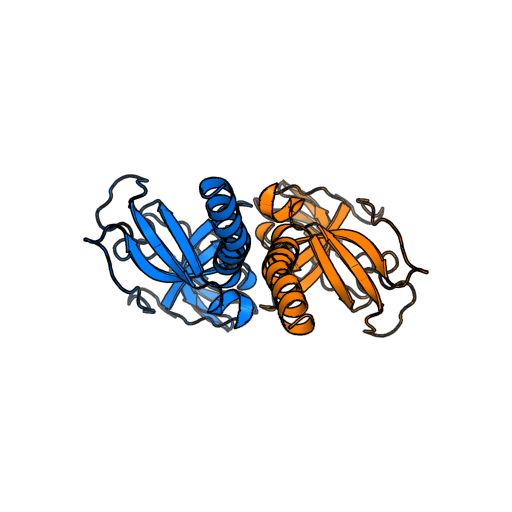OM 1761 C C . ASP B 1 69 ? -1.87 -11.836 -12.414 1 96.88 69 ASP B C 1
ATOM 1763 O O . ASP B 1 69 ? -2.938 -11.781 -11.797 1 96.88 69 ASP B O 1
ATOM 1767 N N . VAL B 1 70 ? -0.847 -12.531 -12.031 1 97.5 70 VAL B N 1
ATOM 1768 C CA . VAL B 1 70 ? -0.766 -12.992 -10.648 1 97.5 70 VAL B CA 1
ATOM 1769 C C . VAL B 1 70 ? -0.076 -11.93 -9.789 1 97.5 70 VAL B C 1
ATOM 1771 O O . VAL B 1 70 ? 1.037 -11.5 -10.102 1 97.5 70 VAL B O 1
ATOM 1774 N N . VAL B 1 71 ? -0.761 -11.547 -8.695 1 97.62 71 VAL B N 1
ATOM 1775 C CA . VAL B 1 71 ? -0.263 -10.391 -7.961 1 97.62 71 VAL B CA 1
ATOM 1776 C C . VAL B 1 71 ? -0.212 -10.711 -6.469 1 97.62 71 VAL B C 1
ATOM 1778 O O . VAL B 1 71 ? -0.931 -11.586 -5.988 1 97.62 71 VAL B O 1
ATOM 1781 N N . VAL B 1 72 ? 0.661 -10.016 -5.82 1 97.19 72 VAL B N 1
ATOM 1782 C CA . VAL B 1 72 ? 0.707 -9.984 -4.363 1 97.19 72 VAL B CA 1
ATOM 1783 C C . VAL B 1 7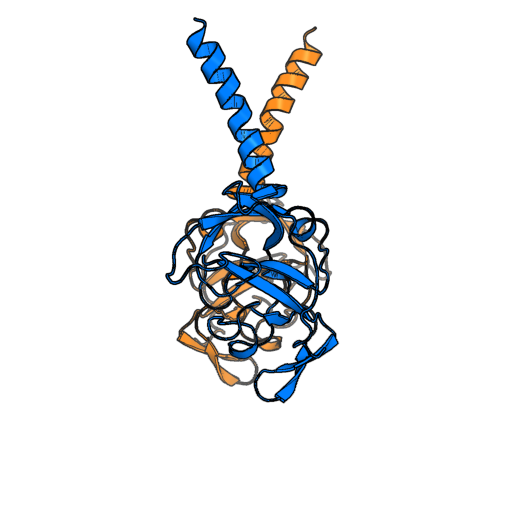2 ? 0.084 -8.688 -3.855 1 97.19 72 VAL B C 1
ATOM 1785 O O . VAL B 1 72 ? 0.454 -7.594 -4.301 1 97.19 72 VAL B O 1
ATOM 1788 N N . LEU B 1 73 ? -0.896 -8.805 -2.996 1 96.69 73 LEU B N 1
ATOM 1789 C CA . LEU B 1 73 ? -1.561 -7.621 -2.469 1 96.69 73 LEU B CA 1
ATOM 1790 C C . LEU B 1 73 ? -1.638 -7.672 -0.946 1 96.69 73 LEU B C 1
ATOM 1792 O O . LEU B 1 73 ? -1.657 -8.758 -0.358 1 96.69 73 LEU B O 1
ATOM 1796 N N . ALA B 1 74 ? -1.616 -6.508 -0.333 1 95.38 74 ALA B N 1
ATOM 1797 C CA . ALA B 1 74 ? -1.871 -6.434 1.103 1 95.38 74 ALA B CA 1
ATOM 1798 C C . ALA B 1 74 ? -3.301 -6.859 1.428 1 95.38 74 ALA B C 1
ATOM 1800 O O . ALA B 1 74 ? -4.238 -6.496 0.715 1 95.38 74 ALA B O 1
ATOM 1801 N N . SER B 1 75 ? -3.439 -7.633 2.447 1 95 75 SER B N 1
ATOM 1802 C CA . SER B 1 75 ? -4.754 -8.141 2.818 1 95 75 SER B CA 1
ATOM 1803 C C . SER B 1 75 ? -5.699 -7.008 3.201 1 95 75 SER B C 1
ATOM 1805 O O . SER B 1 75 ? -5.332 -6.117 3.973 1 95 75 SER B O 1
ATOM 1807 N N . PRO B 1 76 ? -6.902 -7.02 2.658 1 93.38 76 PRO B N 1
ATOM 1808 C CA . PRO B 1 76 ? -7.887 -6.008 3.049 1 93.38 76 PRO B CA 1
ATOM 1809 C C . PRO B 1 76 ? -8.445 -6.234 4.453 1 93.38 76 PRO B C 1
ATOM 1811 O O . PRO B 1 76 ? -9.086 -5.348 5.02 1 93.38 76 PRO B O 1
ATOM 1814 N N . GLU B 1 77 ? -8.172 -7.395 5 1 91.62 77 GLU B N 1
ATOM 1815 C CA . GLU B 1 77 ? -8.812 -7.762 6.258 1 91.62 77 GLU B CA 1
ATOM 1816 C C . GLU B 1 77 ? -7.793 -7.887 7.387 1 91.62 77 GLU B C 1
ATOM 1818 O O . GLU B 1 77 ? -8.156 -7.906 8.562 1 91.62 77 GLU B O 1
ATOM 1823 N N . ALA B 1 78 ? -6.566 -7.977 6.98 1 88.94 78 ALA B N 1
ATOM 1824 C CA . ALA B 1 78 ? -5.527 -8.172 7.984 1 88.94 78 ALA B CA 1
ATOM 1825 C C . ALA B 1 78 ? -4.281 -7.355 7.656 1 88.94 78 ALA B C 1
ATOM 1827 O O . ALA B 1 78 ? -3.467 -7.766 6.828 1 88.94 78 ALA B O 1
ATOM 1828 N N . ALA B 1 79 ? -4.16 -6.316 8.43 1 82.81 79 ALA B N 1
ATOM 1829 C CA . ALA B 1 79 ? -3.02 -5.434 8.188 1 82.81 79 ALA B CA 1
ATOM 1830 C C . ALA B 1 79 ? -1.701 -6.184 8.367 1 82.81 79 ALA B C 1
ATOM 1832 O O . ALA B 1 79 ? -1.543 -6.957 9.312 1 82.81 79 ALA B O 1
ATOM 1833 N N . GLY B 1 80 ? -0.791 -6.008 7.422 1 86.38 80 GLY B N 1
ATOM 1834 C CA . GLY B 1 80 ? 0.531 -6.609 7.516 1 86.38 80 GLY B CA 1
ATOM 1835 C C . GLY B 1 80 ? 0.625 -7.953 6.816 1 86.38 80 GLY B C 1
ATOM 1836 O O . GLY B 1 80 ? 1.71 -8.531 6.711 1 86.38 80 GLY B O 1
ATOM 1837 N N . GLN B 1 81 ? -0.511 -8.445 6.461 1 91.62 81 GLN B N 1
ATOM 1838 C CA . GLN B 1 81 ? -0.518 -9.719 5.746 1 91.62 81 GLN B CA 1
ATOM 1839 C C . GLN B 1 81 ? -0.644 -9.5 4.242 1 91.62 81 GLN B C 1
ATOM 1841 O O . GLN B 1 81 ? -1.279 -8.547 3.797 1 91.62 81 GLN B O 1
ATOM 1846 N N . TYR B 1 82 ? -0.022 -10.422 3.543 1 94.56 82 TYR B N 1
ATOM 1847 C CA . TYR B 1 82 ? -0.076 -10.336 2.088 1 94.56 82 TYR B CA 1
ATOM 1848 C C . TYR B 1 82 ? -0.744 -11.57 1.495 1 94.56 82 TYR B C 1
ATOM 1850 O O . TYR B 1 82 ? -0.644 -12.664 2.053 1 94.56 82 TYR B O 1
ATOM 1858 N N . LEU B 1 83 ? -1.386 -11.352 0.445 1 95.88 83 LEU B N 1
ATOM 1859 C CA . LEU B 1 83 ? -2.061 -12.414 -0.294 1 95.88 83 LEU B CA 1
ATOM 1860 C C . LEU B 1 83 ? -1.544 -12.492 -1.727 1 95.88 83 LEU B C 1
ATOM 1862 O O . LEU B 1 83 ? -1.038 -11.5 -2.264 1 95.88 83 LEU B O 1
ATOM 1866 N N . ILE B 1 84 ? -1.625 -13.672 -2.248 1 96.31 84 ILE B N 1
ATOM 1867 C CA . ILE B 1 84 ? -1.313 -13.867 -3.66 1 96.31 84 ILE B CA 1
ATOM 1868 C C . ILE B 1 84 ? -2.562 -14.336 -4.406 1 96.31 84 ILE B C 1
ATOM 1870 O O . ILE B 1 84 ? -3.242 -15.266 -3.971 1 96.31 84 ILE B O 1
ATOM 1874 N N . LYS B 1 85 ? -2.932 -13.625 -5.422 1 96.69 85 LYS B N 1
ATOM 1875 C CA . LYS B 1 85 ? -4.16 -13.875 -6.172 1 96.69 85 LYS B CA 1
ATOM 1876 C C . LYS B 1 85 ? -3.98 -13.531 -7.648 1 96.69 85 LYS B C 1
ATOM 1878 O O . LYS B 1 85 ? -2.982 -12.922 -8.031 1 96.69 85 LYS B O 1
ATOM 1883 N N . ARG B 1 86 ? -4.926 -13.938 -8.445 1 97.12 86 ARG B N 1
ATOM 1884 C CA . ARG B 1 86 ? -4.957 -13.562 -9.852 1 97.12 86 ARG B CA 1
ATOM 1885 C C . ARG B 1 86 ? -5.902 -12.383 -10.086 1 97.12 86 ARG B C 1
ATOM 1887 O O . ARG B 1 86 ? -7.031 -12.383 -9.594 1 97.12 86 ARG B O 1
ATOM 1894 N N . LEU B 1 87 ? -5.387 -11.391 -10.789 1 97.31 87 LEU B N 1
ATOM 1895 C CA . LEU B 1 87 ? -6.191 -10.242 -11.172 1 97.31 87 LEU B CA 1
ATOM 1896 C C . LEU B 1 87 ? -7.184 -10.609 -12.266 1 97.31 87 LEU B C 1
ATOM 1898 O O . LEU B 1 87 ? -6.801 -10.789 -13.43 1 97.31 87 LEU B O 1
ATOM 1902 N N . VAL B 1 88 ? -8.445 -10.602 -11.945 1 97.12 88 VAL B N 1
ATOM 1903 C CA . VAL B 1 88 ? -9.453 -11.141 -12.852 1 97.12 88 VAL B CA 1
ATOM 1904 C C . VAL B 1 88 ? -10.156 -9.992 -13.578 1 97.12 88 VAL B C 1
ATOM 1906 O O . VAL B 1 88 ? -10.492 -10.109 -14.758 1 97.12 88 VAL B O 1
ATOM 1909 N N . ALA B 1 89 ? -10.383 -8.93 -12.875 1 97.44 89 ALA B N 1
ATOM 1910 C CA . ALA B 1 89 ? -11.156 -7.836 -13.453 1 97.44 89 ALA B CA 1
ATOM 1911 C C . ALA B 1 89 ? -10.695 -6.488 -12.898 1 97.44 89 ALA B C 1
ATOM 1913 O O . ALA B 1 89 ? -10.148 -6.418 -11.797 1 97.44 89 ALA B O 1
ATOM 1914 N N . LEU B 1 90 ? -10.914 -5.484 -13.719 1 96.31 90 LEU B N 1
ATOM 1915 C CA . LEU B 1 90 ? -10.539 -4.117 -13.375 1 96.31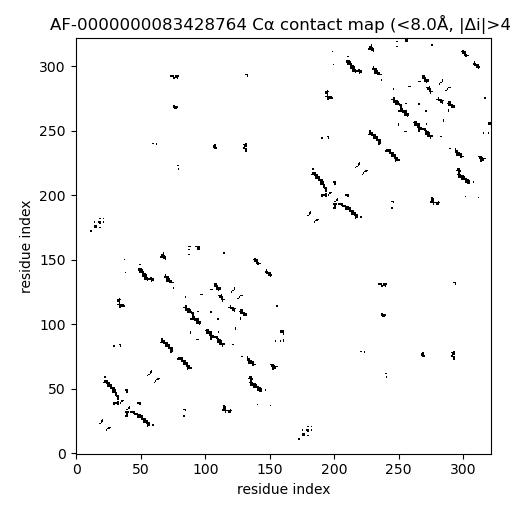 90 LEU B CA 1
ATOM 1916 C C . LEU B 1 90 ? -11.758 -3.201 -13.367 1 96.31 90 LEU B C 1
ATOM 1918 O O . LEU B 1 90 ? -12.859 -3.631 -13.711 1 96.31 90 LEU B O 1
ATOM 1922 N N . GLN B 1 91 ? -11.461 -1.971 -12.93 1 95.25 91 GLN B N 1
ATOM 1923 C CA . GLN B 1 91 ? -12.539 -0.989 -12.82 1 95.25 91 GLN B CA 1
ATOM 1924 C C . GLN B 1 91 ? -13.383 -0.958 -14.094 1 95.25 91 GLN B C 1
ATOM 1926 O O . GLN B 1 91 ? -12.852 -0.965 -15.203 1 95.25 91 GLN B O 1
ATOM 1931 N N . GLY B 1 92 ? -14.695 -0.979 -13.898 1 95 92 GLY B N 1
ATOM 1932 C CA . GLY B 1 92 ? -15.602 -0.892 -15.023 1 95 92 GLY B CA 1
ATOM 1933 C C . GLY B 1 92 ? -16.031 -2.248 -15.555 1 95 92 GLY B C 1
ATOM 1934 O O . GLY B 1 92 ? -17.016 -2.355 -16.281 1 95 92 GLY B O 1
ATOM 1935 N N . ASP B 1 93 ? -15.352 -3.287 -15.219 1 95.94 93 ASP B N 1
ATOM 1936 C CA . ASP B 1 93 ? -15.711 -4.637 -15.641 1 95.94 93 ASP B CA 1
ATOM 1937 C C . ASP B 1 93 ? -16.891 -5.168 -14.828 1 95.94 93 ASP B C 1
ATOM 1939 O O . ASP B 1 93 ? -17.141 -4.703 -13.719 1 95.94 93 ASP B O 1
ATOM 1943 N N . VAL B 1 94 ? -17.594 -6.137 -15.422 1 96.69 94 VAL B N 1
ATOM 1944 C CA . VAL B 1 94 ? -18.625 -6.891 -14.727 1 96.69 94 VAL B CA 1
ATOM 1945 C C . VAL B 1 94 ? -18.188 -8.352 -14.578 1 96.69 94 VAL B C 1
ATOM 1947 O O . VAL B 1 94 ? -17.844 -9.008 -15.562 1 96.69 94 VAL B O 1
ATOM 1950 N N . VAL B 1 95 ? -18.188 -8.766 -13.375 1 95.38 95 VAL B N 1
ATOM 1951 C CA . VAL B 1 95 ? -17.766 -10.133 -13.094 1 95.38 95 VAL B CA 1
ATOM 1952 C C . VAL B 1 95 ? -18.953 -10.93 -12.539 1 95.38 95 VAL B C 1
ATOM 1954 O O . VAL B 1 95 ? -19.797 -10.391 -11.82 1 95.38 95 VAL B O 1
ATOM 1957 N N . THR B 1 96 ? -19.031 -12.172 -12.969 1 94.31 96 THR B N 1
ATOM 1958 C CA . THR B 1 96 ? -19.969 -13.086 -12.344 1 94.31 96 THR B CA 1
ATOM 1959 C C . THR B 1 96 ? -19.344 -13.789 -11.148 1 94.31 96 THR B C 1
ATOM 1961 O O . THR B 1 96 ? -18.375 -14.531 -11.297 1 94.31 96 THR B O 1
ATOM 1964 N N . ASP B 1 97 ? -19.891 -13.555 -10.008 1 92.31 97 ASP B N 1
ATOM 1965 C CA . ASP B 1 97 ? -19.297 -14.125 -8.812 1 92.31 97 ASP B CA 1
ATOM 1966 C C . ASP B 1 97 ? -19.641 -15.609 -8.68 1 92.31 97 ASP B C 1
ATOM 1968 O O . ASP B 1 97 ? -20.297 -16.172 -9.547 1 92.31 97 ASP B O 1
ATOM 1972 N N . SER B 1 98 ? -19.109 -16.266 -7.598 1 90.12 98 SER B N 1
ATOM 1973 C CA . SER B 1 98 ? -19.25 -17.703 -7.402 1 90.12 98 SER B CA 1
ATOM 1974 C C . SER B 1 98 ? -20.719 -18.094 -7.254 1 90.12 98 SER B C 1
ATOM 1976 O O . SER B 1 98 ? -21.094 -19.25 -7.473 1 90.12 98 SER B O 1
ATOM 1978 N N . ASN B 1 99 ? -21.562 -17.141 -6.934 1 92.31 99 ASN B N 1
ATOM 1979 C CA . ASN B 1 99 ? -23 -17.406 -6.777 1 92.31 99 ASN B CA 1
ATOM 1980 C C . ASN B 1 99 ? -23.766 -17.094 -8.055 1 92.31 99 ASN B C 1
ATOM 1982 O O . ASN B 1 99 ? -25 -17.125 -8.062 1 92.31 99 ASN B O 1
ATOM 1986 N N . GLY B 1 100 ? -23.109 -16.703 -9.031 1 92.88 100 GLY B N 1
ATOM 1987 C CA . GLY B 1 100 ? -23.734 -16.406 -10.305 1 92.88 100 GLY B CA 1
ATOM 1988 C C . GLY B 1 100 ? -24.25 -14.984 -10.398 1 92.88 100 GLY B C 1
ATOM 1989 O O . GLY B 1 100 ? -25.031 -14.648 -11.305 1 92.88 100 GLY B O 1
ATOM 1990 N N . VAL B 1 101 ? -23.922 -14.164 -9.484 1 94.56 101 VAL B N 1
ATOM 1991 C CA . VAL B 1 101 ? -24.406 -12.781 -9.445 1 94.56 101 VAL B CA 1
ATOM 1992 C C . VAL B 1 101 ? -23.406 -11.883 -10.172 1 94.56 101 VAL B C 1
ATOM 1994 O O . VAL B 1 101 ? -22.203 -11.969 -9.953 1 94.56 101 VAL B O 1
ATOM 1997 N N . HIS B 1 102 ? -23.938 -11.016 -10.992 1 95.38 102 HIS B N 1
ATOM 1998 C CA . HIS B 1 102 ? -23.109 -10.047 -11.703 1 95.38 102 HIS B CA 1
ATOM 1999 C C . HIS B 1 102 ? -22.703 -8.891 -10.797 1 95.38 102 HIS B C 1
ATOM 2001 O O . HIS B 1 102 ? -23.562 -8.281 -10.156 1 95.38 102 HIS B O 1
ATOM 2007 N N . ARG B 1 103 ? -21.438 -8.68 -10.789 1 95.12 103 ARG B N 1
ATOM 2008 C CA . ARG B 1 103 ? -20.906 -7.609 -9.945 1 95.12 103 ARG B CA 1
ATOM 2009 C C . ARG B 1 103 ? -20.094 -6.625 -10.766 1 95.12 103 ARG B C 1
ATOM 2011 O O . ARG B 1 103 ? -19.141 -7.02 -11.453 1 95.12 103 ARG B O 1
ATOM 2018 N N . LEU B 1 104 ? -20.469 -5.363 -10.664 1 96.75 104 LEU B N 1
ATOM 2019 C CA . LEU B 1 104 ? -19.672 -4.309 -11.289 1 96.75 104 LEU B CA 1
ATOM 2020 C C . LEU B 1 104 ? -18.469 -3.947 -10.43 1 96.75 104 LEU B C 1
ATOM 2022 O O . LEU B 1 104 ? -18.609 -3.711 -9.227 1 96.75 104 LEU B O 1
ATOM 2026 N N . VAL B 1 105 ? -17.344 -3.914 -11.031 1 96.94 105 VAL B N 1
ATOM 2027 C CA . VAL B 1 105 ? -16.156 -3.5 -10.305 1 96.94 105 VAL B CA 1
ATOM 2028 C C . VAL B 1 105 ? -16.078 -1.975 -10.266 1 96.94 105 VAL B C 1
ATOM 2030 O O . VAL B 1 105 ? -15.961 -1.323 -11.305 1 96.94 105 VAL B O 1
ATOM 2033 N N . PRO B 1 106 ? -16.109 -1.399 -9.109 1 95.19 106 PRO B N 1
ATOM 2034 C CA . PRO B 1 106 ? -16.141 0.061 -8.992 1 95.19 106 PRO B CA 1
ATOM 2035 C C . PRO B 1 106 ? -14.828 0.713 -9.445 1 95.19 106 PRO B C 1
ATOM 2037 O O . PRO B 1 106 ? -13.828 0.023 -9.641 1 95.19 106 PRO B O 1
ATOM 2040 N N . VAL B 1 107 ? -14.898 2.025 -9.547 1 93.19 107 VAL B N 1
ATOM 2041 C CA . VAL B 1 107 ? -13.734 2.818 -9.922 1 93.19 107 VAL B CA 1
ATOM 2042 C C . VAL B 1 107 ? -12.633 2.648 -8.875 1 93.19 107 VAL B C 1
ATOM 2044 O O . VAL B 1 107 ? -12.898 2.676 -7.676 1 93.19 107 VAL B O 1
ATOM 2047 N N . GLY B 1 108 ? -11.375 2.395 -9.398 1 93.75 108 GLY B N 1
ATOM 2048 C CA . GLY B 1 108 ? -10.219 2.303 -8.523 1 93.75 108 GLY B CA 1
ATOM 2049 C C . GLY B 1 108 ? -10.07 0.943 -7.871 1 93.75 108 GLY B C 1
ATOM 2050 O O . GLY B 1 108 ? -9.133 0.721 -7.094 1 93.75 108 GLY B O 1
ATOM 2051 N N . LYS B 1 109 ? -10.945 0.082 -8.164 1 96.38 109 LYS B N 1
ATOM 2052 C CA . LYS B 1 109 ? -10.922 -1.228 -7.516 1 96.38 109 LYS B CA 1
ATOM 2053 C C . LYS B 1 109 ? -10.688 -2.338 -8.539 1 96.38 109 LYS B C 1
ATOM 2055 O O . LYS B 1 109 ? -10.656 -2.084 -9.742 1 96.38 109 LYS B O 1
ATOM 2060 N N . CYS B 1 110 ? -10.438 -3.543 -8.023 1 97.31 110 CYS B N 1
ATOM 2061 C CA . CYS B 1 110 ? -10.219 -4.715 -8.859 1 97.31 110 CYS B CA 1
ATOM 2062 C C . CYS B 1 110 ? -10.828 -5.961 -8.227 1 97.31 110 CYS B C 1
ATOM 2064 O O . CYS B 1 110 ? -11.266 -5.922 -7.074 1 97.31 110 CYS B O 1
ATOM 2066 N N . TRP B 1 111 ? -10.945 -6.953 -9.047 1 97.56 111 TRP B N 1
ATOM 2067 C CA . TRP B 1 111 ? -11.43 -8.258 -8.617 1 97.56 111 TRP B CA 1
ATOM 2068 C C . TRP B 1 111 ? -10.328 -9.312 -8.711 1 97.56 111 TRP B C 1
ATOM 2070 O O . TRP B 1 111 ? -9.711 -9.477 -9.766 1 97.56 111 TRP B O 1
ATOM 2080 N N . VAL B 1 112 ? -10.102 -9.93 -7.555 1 97.38 112 VAL B N 1
ATOM 2081 C CA . VAL B 1 112 ? -9.023 -10.906 -7.543 1 97.38 112 VAL B CA 1
ATOM 2082 C C . VAL B 1 112 ? -9.57 -12.273 -7.113 1 97.38 112 VAL B C 1
ATOM 2084 O O . VAL B 1 112 ? -10.484 -12.352 -6.293 1 97.38 112 VAL B O 1
ATOM 2087 N N . GLU B 1 113 ? -8.969 -13.312 -7.629 1 96.5 113 GLU B N 1
ATOM 2088 C CA . GLU B 1 113 ? -9.367 -14.68 -7.297 1 96.5 113 GLU B CA 1
ATOM 2089 C C . GLU B 1 113 ? -8.156 -15.602 -7.195 1 96.5 113 GLU B C 1
ATOM 2091 O O . GLU B 1 113 ? -7.105 -15.32 -7.777 1 96.5 113 GLU B O 1
ATOM 2096 N N . GLY B 1 114 ? -8.328 -16.609 -6.438 1 95 114 GLY B N 1
ATOM 2097 C CA . GLY B 1 114 ? -7.348 -17.672 -6.469 1 95 114 GLY B CA 1
ATOM 2098 C C . GLY B 1 114 ? -7.547 -18.641 -7.629 1 95 114 GLY B C 1
ATOM 2099 O O . GLY B 1 114 ? -8.672 -18.828 -8.086 1 95 114 GLY B O 1
ATOM 2100 N N . ASP B 1 115 ? -6.48 -19.25 -8.039 1 93.25 115 ASP B N 1
ATOM 2101 C CA . ASP B 1 115 ? -6.566 -20.219 -9.117 1 93.25 115 ASP B CA 1
ATOM 2102 C C . ASP B 1 115 ? -7.18 -21.531 -8.625 1 93.25 115 ASP B C 1
ATOM 2104 O O . ASP B 1 115 ? -7.594 -22.359 -9.43 1 93.25 115 ASP B O 1
ATOM 2108 N N . ASN B 1 116 ? -7.207 -21.703 -7.281 1 91.12 116 ASN B N 1
ATOM 2109 C CA . ASN B 1 116 ? -7.867 -22.828 -6.629 1 91.12 116 ASN B CA 1
ATOM 2110 C C . ASN B 1 116 ? -9.062 -22.375 -5.801 1 91.12 116 ASN B C 1
ATOM 2112 O O . ASN B 1 116 ? -8.938 -22.125 -4.602 1 91.12 116 ASN B O 1
ATOM 2116 N N . PRO B 1 117 ? -10.203 -22.312 -6.391 1 87.31 117 PRO B N 1
ATOM 2117 C CA . PRO B 1 117 ? -11.375 -21.75 -5.727 1 87.31 117 PRO B CA 1
ATOM 2118 C C . PRO B 1 117 ? -11.742 -22.469 -4.438 1 87.31 117 PRO B C 1
ATOM 2120 O O . PRO B 1 117 ? -12.344 -21.875 -3.539 1 87.31 117 PRO B O 1
ATOM 2123 N N . ASP B 1 118 ? -11.406 -23.719 -4.328 1 87.88 118 ASP B N 1
ATOM 2124 C CA . ASP B 1 118 ? -11.773 -24.531 -3.17 1 87.88 118 ASP B CA 1
ATOM 2125 C C . ASP B 1 118 ? -11 -24.078 -1.927 1 87.88 118 ASP B C 1
ATOM 2127 O O . ASP B 1 118 ? -11.461 -24.281 -0.801 1 87.88 118 ASP B O 1
ATOM 2131 N N . PHE B 1 119 ? -9.891 -23.453 -2.131 1 88.12 119 PHE B N 1
ATOM 2132 C CA . PHE B 1 119 ? -9.031 -23.141 -0.995 1 88.12 119 PHE B CA 1
ATOM 2133 C C . PHE B 1 119 ? -8.656 -21.656 -0.984 1 88.12 119 PHE B C 1
ATOM 2135 O O . PHE B 1 119 ? -7.613 -21.281 -0.453 1 88.12 119 PHE B O 1
ATOM 2142 N N . SER B 1 120 ? -9.469 -20.859 -1.61 1 88.62 120 SER B N 1
ATOM 2143 C CA . SER B 1 120 ? -9.102 -19.453 -1.719 1 88.62 120 SER B CA 1
ATOM 2144 C C . SER B 1 120 ? -10.164 -18.547 -1.104 1 88.62 120 SER B C 1
ATOM 2146 O O . SER B 1 120 ? -11.359 -18.734 -1.349 1 88.62 120 SER B O 1
ATOM 2148 N N . ASP B 1 121 ? -9.688 -17.734 -0.18 1 90.25 121 ASP B N 1
ATOM 2149 C CA . ASP B 1 121 ? -10.484 -16.562 0.219 1 90.25 121 ASP B CA 1
ATOM 2150 C C . ASP B 1 121 ? -10.125 -15.344 -0.618 1 90.25 121 ASP B C 1
ATOM 2152 O O . ASP B 1 121 ? -9.016 -14.805 -0.503 1 90.25 121 ASP B O 1
ATOM 2156 N N . ASP B 1 122 ? -11.109 -14.992 -1.5 1 94.44 122 ASP B N 1
ATOM 2157 C CA . ASP B 1 122 ? -10.789 -13.922 -2.434 1 94.44 122 ASP B CA 1
ATOM 2158 C C . ASP B 1 122 ? -11.992 -13 -2.637 1 94.44 122 ASP B C 1
ATOM 2160 O O . ASP B 1 122 ? -12.828 -12.852 -1.743 1 94.44 122 ASP B O 1
ATOM 2164 N N . SER B 1 123 ? -12.07 -12.336 -3.764 1 96.12 123 SER B N 1
ATOM 2165 C CA . SER B 1 123 ? -13.07 -11.297 -3.988 1 96.12 123 SER B CA 1
ATOM 2166 C C . SER B 1 123 ? -14.484 -11.875 -3.953 1 96.12 123 SER B C 1
ATOM 2168 O O . SER B 1 123 ? -15.445 -11.148 -3.703 1 96.12 123 SER B O 1
ATOM 2170 N N . ASN B 1 124 ? -14.609 -13.188 -4.133 1 94.56 124 ASN B N 1
ATOM 2171 C CA . ASN B 1 124 ? -15.922 -13.812 -3.98 1 94.56 124 ASN B CA 1
ATOM 2172 C C . ASN B 1 124 ? -16.422 -13.703 -2.547 1 94.56 124 ASN B C 1
ATOM 2174 O O . ASN B 1 124 ? -17.641 -13.766 -2.307 1 94.56 124 ASN B O 1
ATOM 2178 N N . ILE B 1 125 ? -15.523 -13.477 -1.657 1 91.56 125 ILE B N 1
ATOM 2179 C CA . ILE B 1 125 ? -15.875 -13.414 -0.242 1 91.56 125 ILE B CA 1
ATOM 2180 C C . ILE B 1 125 ? -15.891 -11.961 0.223 1 91.56 125 ILE B C 1
ATOM 2182 O O . ILE B 1 125 ? -16.891 -11.484 0.767 1 91.56 125 ILE B O 1
ATOM 2186 N N . TYR B 1 126 ? -14.836 -11.227 -0.148 1 91.25 126 TYR B N 1
ATOM 2187 C CA . TYR B 1 126 ? -14.727 -9.891 0.436 1 91.25 126 TYR B CA 1
ATOM 2188 C C . TYR B 1 126 ? -15.039 -8.82 -0.599 1 91.25 126 TYR B C 1
ATOM 2190 O O . TYR B 1 126 ? -15.016 -7.625 -0.289 1 91.25 126 TYR B O 1
ATOM 2198 N N . GLY B 1 127 ? -15.352 -9.203 -1.834 1 93.25 127 GLY B N 1
ATOM 2199 C CA . GLY B 1 127 ? -15.688 -8.219 -2.855 1 93.25 127 GLY B CA 1
ATOM 2200 C C . GLY B 1 127 ? -14.477 -7.574 -3.488 1 93.25 127 GLY B C 1
ATOM 2201 O O . GLY B 1 127 ? -13.344 -8 -3.256 1 93.25 127 GLY B O 1
ATOM 2202 N N . PRO B 1 128 ? -14.766 -6.547 -4.312 1 96.31 128 PRO B N 1
ATOM 2203 C CA . PRO B 1 128 ? -13.648 -5.84 -4.941 1 96.31 128 PRO B CA 1
ATOM 2204 C C . PRO B 1 128 ? -12.75 -5.141 -3.928 1 96.31 128 PRO B C 1
ATOM 2206 O O . PRO B 1 128 ? -13.211 -4.742 -2.855 1 96.31 128 PRO B O 1
ATOM 2209 N N . VAL B 1 129 ? -11.539 -5.031 -4.332 1 96.12 129 VAL B N 1
ATOM 2210 C CA . VAL B 1 129 ? -10.578 -4.395 -3.438 1 96.12 129 VAL B CA 1
ATOM 2211 C C . VAL B 1 129 ? -9.867 -3.26 -4.168 1 96.12 129 VAL B C 1
ATOM 2213 O O . VAL B 1 129 ? -9.734 -3.285 -5.395 1 96.12 129 VAL B O 1
ATOM 2216 N N . PRO B 1 130 ? -9.438 -2.217 -3.41 1 96 130 PRO B N 1
ATOM 2217 C CA . PRO B 1 130 ? -8.703 -1.141 -4.074 1 96 130 PRO B CA 1
ATOM 2218 C C . PRO B 1 130 ? -7.461 -1.644 -4.812 1 96 130 PRO B C 1
ATOM 2220 O O . PRO B 1 130 ? -6.715 -2.471 -4.285 1 96 130 PRO B O 1
ATOM 2223 N N . LEU B 1 131 ? -7.25 -1.08 -5.984 1 95.75 131 LEU B N 1
ATOM 2224 C CA . LEU B 1 131 ? -6.078 -1.412 -6.785 1 95.75 131 LEU B CA 1
ATOM 2225 C C . LEU B 1 131 ? -4.793 -1.072 -6.035 1 95.75 131 LEU B C 1
ATOM 2227 O O . LEU B 1 131 ? -3.773 -1.742 -6.211 1 95.75 131 LEU B O 1
ATOM 2231 N N . ALA B 1 132 ? -4.91 -0.123 -5.156 1 94.81 132 ALA B N 1
ATOM 2232 C CA . ALA B 1 132 ? -3.754 0.401 -4.434 1 94.81 132 ALA B CA 1
ATOM 2233 C C . ALA B 1 132 ? -3.199 -0.635 -3.461 1 94.81 132 ALA B C 1
ATOM 2235 O O . ALA B 1 132 ? -2.094 -0.476 -2.938 1 94.81 132 ALA B O 1
ATOM 2236 N N . LEU B 1 133 ? -3.924 -1.698 -3.197 1 96.06 133 LEU B N 1
ATOM 2237 C CA . LEU B 1 133 ? -3.455 -2.742 -2.293 1 96.06 133 LEU B CA 1
ATOM 2238 C C . LEU B 1 133 ? -2.451 -3.654 -2.988 1 96.06 133 LEU B C 1
ATOM 2240 O O . LEU B 1 133 ? -1.739 -4.418 -2.33 1 96.06 133 LEU B O 1
ATOM 2244 N N . ILE B 1 134 ? -2.418 -3.637 -4.301 1 96.19 134 ILE B N 1
ATOM 2245 C CA . ILE B 1 134 ? -1.488 -4.48 -5.043 1 96.19 134 ILE B CA 1
ATOM 2246 C C . ILE B 1 134 ? -0.066 -3.951 -4.879 1 96.19 134 ILE B C 1
ATOM 2248 O O . ILE B 1 134 ? 0.202 -2.781 -5.164 1 96.19 134 ILE B O 1
ATOM 2252 N N . GLU B 1 135 ? 0.795 -4.852 -4.516 1 93.88 135 GLU B N 1
ATOM 2253 C CA . GLU B 1 135 ? 2.168 -4.457 -4.211 1 93.88 135 GLU B CA 1
ATOM 2254 C C . GLU B 1 135 ? 3.115 -4.848 -5.344 1 93.88 135 GLU B C 1
ATOM 2256 O O . GLU B 1 135 ? 4.109 -4.16 -5.59 1 93.88 135 GLU B O 1
ATOM 2261 N N . ALA B 1 136 ? 2.824 -5.988 -5.938 1 96.69 136 ALA B N 1
ATOM 2262 C CA . ALA B 1 136 ? 3.754 -6.504 -6.938 1 96.69 136 ALA B CA 1
ATOM 2263 C C . ALA B 1 136 ? 3.074 -7.531 -7.84 1 96.69 136 ALA B C 1
ATOM 2265 O O . ALA B 1 136 ? 2 -8.039 -7.512 1 96.69 136 ALA B O 1
ATOM 2266 N N . ARG B 1 137 ? 3.752 -7.738 -8.922 1 97.44 137 ARG B N 1
ATOM 2267 C CA . ARG B 1 137 ? 3.348 -8.781 -9.859 1 97.44 137 ARG B CA 1
ATOM 2268 C C . ARG B 1 137 ? 4.316 -9.961 -9.812 1 97.44 137 ARG B C 1
ATOM 2270 O O . ARG B 1 137 ? 5.535 -9.766 -9.766 1 97.44 137 ARG B O 1
ATOM 2277 N N . VAL B 1 138 ? 3.756 -11.148 -9.836 1 97.38 138 VAL B N 1
ATOM 2278 C CA . VAL B 1 138 ? 4.59 -12.344 -9.875 1 97.38 138 VAL B CA 1
ATOM 2279 C C . VAL B 1 138 ? 5.086 -12.578 -11.297 1 97.38 138 VAL B C 1
ATOM 2281 O O . VAL B 1 138 ? 4.285 -12.742 -12.219 1 97.38 138 VAL B O 1
ATOM 2284 N N . VAL B 1 139 ? 6.355 -12.711 -11.445 1 97.19 139 VAL B N 1
ATOM 2285 C CA . VAL B 1 139 ? 6.934 -12.875 -12.773 1 97.19 139 VAL B CA 1
ATOM 2286 C C . VAL B 1 139 ? 7.238 -14.352 -13.016 1 97.19 139 VAL B C 1
ATOM 2288 O O . VAL B 1 139 ? 6.988 -14.875 -14.102 1 97.19 139 VAL B O 1
ATOM 2291 N N . ALA B 1 140 ? 7.809 -14.969 -11.977 1 97.62 140 ALA B N 1
ATOM 2292 C CA . ALA B 1 140 ? 8.25 -16.344 -12.156 1 97.62 140 ALA B CA 1
ATOM 2293 C C . ALA B 1 140 ? 8.383 -17.062 -10.812 1 97.62 140 ALA B C 1
ATOM 2295 O O . ALA B 1 140 ? 8.5 -16.422 -9.766 1 97.62 140 ALA B O 1
ATOM 2296 N N . VAL B 1 141 ? 8.25 -18.344 -10.883 1 96.88 141 VAL B N 1
ATOM 2297 C CA . VAL B 1 141 ? 8.711 -19.203 -9.797 1 96.88 141 VAL B CA 1
ATOM 2298 C C . VAL B 1 141 ? 10.195 -19.5 -9.969 1 96.88 141 VAL B C 1
ATOM 2300 O O . VAL B 1 141 ? 10.617 -20 -11.016 1 96.88 141 VAL B O 1
ATOM 2303 N N . VAL B 1 142 ? 10.969 -19.234 -8.953 1 96.69 142 VAL B N 1
ATOM 2304 C CA . VAL B 1 142 ? 12.406 -19.344 -9.164 1 96.69 142 VAL B CA 1
ATOM 2305 C C . VAL B 1 142 ? 12.969 -20.484 -8.305 1 96.69 142 VAL B C 1
ATOM 2307 O O . VAL B 1 142 ? 14.086 -20.938 -8.523 1 96.69 142 VAL B O 1
ATOM 2310 N N . TRP B 1 143 ? 12.172 -20.859 -7.301 1 94.75 143 TRP B N 1
ATOM 2311 C CA . TRP B 1 143 ? 12.602 -21.953 -6.43 1 94.75 143 TRP B CA 1
ATOM 2312 C C . TRP B 1 143 ? 11.398 -22.766 -5.949 1 94.75 143 TRP B C 1
ATOM 2314 O O . TRP B 1 143 ? 10.359 -22.203 -5.605 1 94.75 143 TRP B O 1
ATOM 2324 N N . PRO B 1 144 ? 11.664 -24.062 -5.883 1 94.19 144 PRO B N 1
ATOM 2325 C CA . PRO B 1 144 ? 12.82 -24.875 -6.27 1 94.19 144 PRO B CA 1
ATOM 2326 C C . PRO B 1 144 ? 13.008 -24.969 -7.781 1 94.19 144 PRO B C 1
ATOM 2328 O O . PRO B 1 144 ? 12.078 -24.672 -8.539 1 94.19 144 PRO B O 1
ATOM 2331 N N . PRO B 1 145 ? 14.211 -25.328 -8.195 1 94.69 145 PRO B N 1
ATOM 2332 C CA . PRO B 1 145 ? 14.5 -25.375 -9.633 1 94.69 145 PRO B CA 1
ATOM 2333 C C . PRO B 1 145 ? 13.555 -26.281 -10.398 1 94.69 145 PRO B C 1
ATOM 2335 O O . PRO B 1 145 ? 13.25 -26.031 -11.57 1 94.69 145 PRO B O 1
ATOM 2338 N N . SER B 1 146 ? 13.062 -27.297 -9.82 1 93.88 146 SER B N 1
ATOM 2339 C CA . SER B 1 146 ? 12.172 -28.25 -10.469 1 93.88 146 SER B CA 1
ATOM 2340 C C . SER B 1 146 ? 10.82 -27.625 -10.797 1 93.88 146 SER B C 1
ATOM 2342 O O . SER B 1 146 ? 10.078 -28.125 -11.633 1 93.88 146 SER B O 1
ATOM 2344 N N . GLN B 1 147 ? 10.547 -26.5 -10.094 1 92.94 147 GLN B N 1
ATOM 2345 C CA . GLN B 1 147 ? 9.258 -25.844 -10.297 1 92.94 147 GLN B CA 1
ATOM 2346 C C . GLN B 1 147 ? 9.43 -24.5 -11.008 1 92.94 147 GLN B C 1
ATOM 2348 O O . GLN B 1 147 ? 8.477 -23.719 -11.125 1 92.94 147 GLN B O 1
ATOM 2353 N N . ALA B 1 148 ? 10.57 -24.266 -11.5 1 95.06 148 ALA B N 1
ATOM 2354 C CA . ALA B 1 148 ? 10.852 -22.969 -12.109 1 95.06 148 ALA B CA 1
ATOM 2355 C C . ALA B 1 148 ? 10.031 -22.766 -13.375 1 95.06 148 ALA B C 1
ATOM 2357 O O . ALA B 1 148 ? 9.914 -23.672 -14.203 1 95.06 148 ALA B O 1
ATOM 2358 N N . LYS B 1 149 ? 9.438 -21.641 -13.469 1 96.12 149 LYS B N 1
ATOM 2359 C CA . LYS B 1 149 ? 8.617 -21.312 -14.625 1 96.12 149 LYS B CA 1
ATOM 2360 C C . LYS B 1 149 ? 8.242 -19.828 -14.648 1 96.12 149 LYS B C 1
ATOM 2362 O O . LYS B 1 149 ? 8.219 -19.188 -13.602 1 96.12 149 LYS B O 1
ATOM 2367 N N . ILE B 1 150 ? 7.941 -19.375 -15.773 1 96.62 150 ILE B N 1
ATOM 2368 C CA . ILE B 1 150 ? 7.398 -18.031 -15.938 1 96.62 150 ILE B CA 1
ATOM 2369 C C . ILE B 1 150 ? 5.895 -18.047 -15.688 1 96.62 150 ILE B C 1
ATOM 2371 O O . ILE B 1 150 ? 5.188 -18.938 -16.172 1 96.62 150 ILE B O 1
ATOM 2375 N N . VAL B 1 151 ? 5.48 -17.156 -14.836 1 95.38 151 VAL B N 1
ATOM 2376 C CA . VAL B 1 151 ? 4.055 -17.062 -14.555 1 95.38 151 VAL B CA 1
ATOM 2377 C C . VAL B 1 151 ? 3.383 -16.156 -15.586 1 95.38 151 VAL B C 1
ATOM 2379 O O . VAL B 1 151 ? 3.631 -14.945 -15.617 1 95.38 151 VAL B O 1
ATOM 2382 N N . LYS B 1 152 ? 2.506 -16.688 -16.344 1 92.81 152 LYS B N 1
ATOM 2383 C CA . LYS B 1 152 ? 1.862 -15.961 -17.438 1 92.81 152 LYS B CA 1
ATOM 2384 C C . LYS B 1 152 ? 0.593 -15.258 -16.953 1 92.81 152 LYS B C 1
ATOM 2386 O O . LYS B 1 152 ? -0.061 -15.719 -16.016 1 92.81 152 LYS B O 1
ATOM 2391 N N . SER B 1 153 ? 0.312 -14.141 -17.625 1 93.44 153 SER B N 1
ATOM 2392 C CA . SER B 1 153 ? -0.936 -13.422 -17.391 1 93.44 153 SER B CA 1
ATOM 2393 C C . SER B 1 153 ? -2.082 -14.016 -18.188 1 93.44 153 SER B C 1
ATOM 2395 O O . SER B 1 153 ? -2.297 -13.641 -19.344 1 93.44 153 SER B O 1
ATOM 2397 N N . THR B 1 154 ? -2.785 -14.945 -17.625 1 90.75 154 THR B N 1
ATOM 2398 C CA . THR B 1 154 ? -3.885 -15.609 -18.312 1 90.75 154 THR B CA 1
ATOM 2399 C C . THR B 1 154 ? -5.121 -15.68 -17.422 1 90.75 154 THR B C 1
ATOM 2401 O O . THR B 1 154 ? -5.004 -15.852 -16.203 1 90.75 154 THR B O 1
ATOM 2404 N N . LEU B 1 155 ? -6.176 -15.484 -18.078 1 88.69 155 LEU B N 1
ATOM 2405 C CA . LEU B 1 155 ? -7.43 -15.633 -17.344 1 88.69 155 LEU B CA 1
ATOM 2406 C C . LEU B 1 155 ? -7.996 -17.047 -17.516 1 88.69 155 LEU B C 1
ATOM 2408 O O . LEU B 1 155 ? -7.934 -17.609 -18.609 1 88.69 155 LEU B O 1
ATOM 2412 N N . SER B 1 156 ? -8.289 -17.609 -16.406 1 77.06 156 SER B N 1
ATOM 2413 C CA . SER B 1 156 ? -8.867 -18.938 -16.484 1 77.06 156 SER B CA 1
ATOM 2414 C C . SER B 1 156 ? -10.219 -18.922 -17.203 1 77.06 156 SER B C 1
ATOM 2416 O O . SER B 1 156 ? -10.922 -17.906 -17.188 1 77.06 156 SER B O 1
ATOM 2418 N N . GLU B 1 157 ? -10.594 -20.031 -17.766 1 72.19 157 GLU B N 1
ATOM 2419 C CA . GLU B 1 157 ? -11.844 -20.188 -18.5 1 72.19 157 GLU B CA 1
ATOM 2420 C C . GLU B 1 157 ? -13.055 -20.031 -17.594 1 72.19 157 GLU B C 1
ATOM 2422 O O . GLU B 1 157 ? -14.141 -19.656 -18.047 1 72.19 157 GLU B O 1
ATOM 2427 N N . HIS B 1 158 ? -12.828 -20.281 -16.312 1 68.56 158 HIS B N 1
ATOM 2428 C CA . HIS B 1 158 ? -13.961 -20.25 -15.398 1 68.56 158 HIS B CA 1
ATOM 2429 C C . HIS B 1 158 ? -14.336 -18.812 -15.031 1 68.56 158 HIS B C 1
ATOM 2431 O O . HIS B 1 158 ? -15.375 -18.578 -14.398 1 68.56 158 HIS B O 1
ATOM 2437 N N . VAL B 1 159 ? -13.5 -17.953 -15.469 1 70.44 159 VAL B N 1
ATOM 2438 C CA . VAL B 1 159 ? -13.75 -16.562 -15.109 1 70.44 159 VAL B CA 1
ATOM 2439 C C . VAL B 1 159 ? -14.586 -15.883 -16.188 1 70.44 159 VAL B C 1
ATOM 2441 O O . VAL B 1 159 ? -14.219 -15.914 -17.375 1 70.44 159 VAL B O 1
ATOM 2444 N N . ASP B 1 160 ? -15.766 -15.406 -15.781 1 74.56 160 ASP B N 1
ATOM 2445 C CA . ASP B 1 160 ? -16.641 -14.688 -16.688 1 74.56 160 ASP B CA 1
ATOM 2446 C C . ASP B 1 160 ? -16.594 -13.188 -16.438 1 74.56 160 ASP B C 1
ATOM 2448 O O . ASP B 1 160 ? -17.078 -12.703 -15.414 1 74.56 160 ASP B O 1
ATOM 2452 N N . VAL B 1 161 ? -15.844 -12.68 -17.25 1 73.06 161 VAL B N 1
ATOM 2453 C CA . VAL B 1 161 ? -15.773 -11.219 -17.203 1 73.06 161 VAL B CA 1
ATOM 2454 C C . VAL B 1 161 ? -16.406 -10.641 -18.469 1 73.06 161 VAL B C 1
ATOM 2456 O O . VAL B 1 161 ? -16.25 -11.188 -19.562 1 73.06 161 VAL B O 1
#

InterPro domains:
  IPR000223 Peptidase S26A, signal peptidase I [PR00727] (23-39)
  IPR000223 Peptidase S26A, signal peptidase I [PR00727] (83-95)
  IPR000223 Peptidase S26A, signal peptidase I [PR00727] (105-124)
  IPR000223 Peptidase S26A, signal peptidase I [TIGR02227] (16-99)
  IPR019533 Peptidase S26 [PF10502] (10-98)
  IPR019533 Peptidase S26 [PF10502] (103-143)
  IPR019533 Peptidase S26 [cd06530] (26-138)
  IPR036286 LexA/Signal peptidase-like superfamily [SSF51306] (24-151)
  IPR037730 Mitochondrial inner membrane protease subunit 2 [PTHR46041] (4-156)

Sequence (322 aa):
MGVWQNVAKVALWLPVGVTVNALVVSLASVKGRSMQPVLNNGLKQDTVRDRVLLDKFSVQVRHCYERGDVVVLASPEAAGQYLIKRLVALQGDVVTDSNGVHRLVPVGKCWVEGDNPDFSDDSNIYGPVPLALIEARVVAVVWPPSQAKIVKSTLSEHVDVMGVWQNVAKVALWLPVGVTVNALVVSLASVKGRSMQPVLNNGLKQDTVRDRVLLDKFSVQVRHCYERGDVVVLASPEAAGQYLIKRLVALQGDVVTDSNGVHRLVPVGKCWVEGDNPDFSDDSNIYGPVPLALIEARVVAVVWPPSQAKIVKSTLSEHVDV

Radius of gyration: 22.08 Å; Cα contacts (8 Å, |Δi|>4): 748; chains: 2; bounding box: 70×60×38 Å

Organism: Bremia lactucae (NCBI:txid4779)

pLDDT: mean 90.46, std 7.66, range [56.94, 97.69]

Nearest PDB structures (foldseek):
  3iiq-assembly2_A  TM=7.961E-01  e=4.016E-07  Escherichia coli K-12
  1t7d-assembly1_B  TM=8.140E-01  e=5.027E-07  Escherichia coli
  3s04-assembly3_A  TM=8.092E-01  e=1.235E-06  Escherichia coli K-12
  1kn9-assembly2_B  TM=7.581E-01  e=2.710E-06  Escherichia coli K-12
  1kn9-assembly4_D  TM=7.466E-01  e=1.461E-05  Escherichia coli K-12

Foldseek 3Di:
DVVVVVVVVVVVCVVVVVVCCQAAKHKDWDFDCQAPPLPPRPPDHRDTFWIFMWGQNCCVPVVDDDQQFWFKFADPVDGPDIDTWGFHFDAQDWWQAPVRDTDHAHHQWTFTGHPHNVTDDGCSNVNIDGSVRTRTTTQWTPPDPVSTDGRDRDHDPPIDD/DVVVVVVVVVVVCVVVVVVCCQAAKHKDWDFDCQAPPLPPRPPDHRDTFWIFMWGQNCCVPVVDDDQQFWFKFADPVDGPDIDTWGFHFDAQDWWQAPVRDTDHAHHQWTFTGHPHNVTDDGCSNVNIDGSVRTRTTTQWTPPPPVSTDGRDRDHDPVIDD

Secondary structure (DSSP, 8-state):
-HHHHHHHHHHHHHHHHHHHHHHTEEEEEEESSTTTTTSSTT--SS-EEEEEEEE-HHHHTT----TT-EEEEE-SSSTT-EEEEEEEEETT-EEE-TTS-EEEPPTTEEEEE-S-GGG--SHHHH--EEGGGEEEEEEEEEESGGG-EEPP----TT---/-HHHHHHHHHHHHHHHHHHHHHHTEEEEEEESSTTTTTSSTT--SS-EEEEEEEE-HHHHTT----TT-EEEEE-SSSTT-EEEEEEEEETT-EEE-TTS-EEEPPTTEEEEE-S-GGG--SHHHH--EEGGGEEEEEEEEEESGGG-EEPP----TT---